Protein AF-A0A238FLR4-F1 (afdb_monomer_lite)

Foldseek 3Di:
DDDDDDDDDDDDDDDDDDDDDDDDDDDDDDDDPDDDDDDDDDDDDDDDDDDDDDDDDDDDDDDDDDDDDDDDDDDDDDDDDDDDDDDDDDDDDDYDDDDDDDDDDDDDDPPPPPPPVVVVVVCVVVVCVVVVVVVVVVVVVVVVVVVVVVVVVVVVVVVVVVVVVVVVVVVVVVVVVVVVCVVVVPDVVNVVVVVVVVVVVVVVVVVVVVVVVVVVVVVVVVVVVVVVVVVVVPPD

Structure (mmCIF, N/CA/C/O backbone):
data_AF-A0A238FLR4-F1
#
_entry.id   AF-A0A238FLR4-F1
#
loop_
_atom_site.group_PDB
_atom_site.id
_atom_site.type_symbol
_atom_site.label_atom_id
_atom_site.label_alt_id
_atom_site.label_comp_id
_atom_site.label_asym_id
_atom_site.label_entity_id
_atom_site.label_seq_id
_atom_site.pdbx_PDB_ins_code
_atom_site.Cartn_x
_atom_site.Cartn_y
_atom_site.Cartn_z
_atom_site.occupancy
_atom_site.B_iso_or_equiv
_atom_site.auth_seq_id
_atom_site.auth_comp_id
_atom_site.auth_asym_id
_atom_site.auth_atom_id
_atom_site.pdbx_PDB_model_num
ATOM 1 N N . MET A 1 1 ? 18.276 -48.878 65.516 1.00 37.78 1 MET A N 1
ATOM 2 C CA . MET A 1 1 ? 18.292 -47.409 65.712 1.00 37.78 1 MET A CA 1
ATOM 3 C C . MET A 1 1 ? 18.801 -46.767 64.432 1.00 37.78 1 MET A C 1
ATOM 5 O O . MET A 1 1 ? 19.802 -47.280 63.969 1.00 37.78 1 MET A O 1
ATOM 9 N N . ALA A 1 2 ? 18.163 -45.685 63.946 1.00 46.72 2 ALA A N 1
ATOM 10 C CA . ALA A 1 2 ? 18.696 -44.680 62.994 1.00 46.72 2 ALA A CA 1
ATOM 11 C C . ALA A 1 2 ? 19.243 -45.166 61.614 1.00 46.72 2 ALA A C 1
ATOM 13 O O . ALA A 1 2 ? 19.878 -46.200 61.518 1.00 46.72 2 ALA A O 1
ATOM 14 N N . THR A 1 3 ? 19.089 -44.481 60.472 1.00 51.38 3 THR A N 1
ATOM 15 C CA . THR A 1 3 ? 18.379 -43.238 60.083 1.00 51.38 3 THR A CA 1
ATOM 16 C C . THR A 1 3 ? 18.411 -43.113 58.550 1.00 51.38 3 THR A C 1
ATOM 18 O O . THR A 1 3 ? 19.473 -43.373 58.006 1.00 51.38 3 THR A O 1
ATOM 21 N N . ARG A 1 4 ? 17.360 -42.527 57.934 1.00 50.16 4 ARG A N 1
ATOM 22 C CA . ARG A 1 4 ? 17.369 -41.733 56.665 1.00 50.16 4 ARG A CA 1
ATOM 23 C C . ARG A 1 4 ? 17.879 -42.440 55.373 1.00 50.16 4 ARG A C 1
ATOM 25 O O . ARG A 1 4 ? 18.770 -43.263 55.406 1.00 50.16 4 ARG A O 1
ATOM 32 N N . GLY A 1 5 ? 17.395 -42.137 54.167 1.00 46.16 5 GLY A N 1
ATOM 33 C CA . GLY A 1 5 ? 16.284 -41.280 53.745 1.00 46.16 5 GLY A CA 1
ATOM 34 C C . GLY A 1 5 ? 16.401 -40.862 52.265 1.00 46.16 5 GLY A C 1
ATOM 35 O O . GLY A 1 5 ? 17.479 -40.933 51.693 1.00 46.16 5 GLY A O 1
ATOM 36 N N . ILE A 1 6 ? 15.297 -40.337 51.718 1.00 50.97 6 ILE A N 1
ATOM 37 C CA . ILE A 1 6 ? 15.242 -39.328 50.635 1.00 50.97 6 ILE A CA 1
ATOM 38 C C . ILE A 1 6 ? 15.610 -39.766 49.193 1.00 50.97 6 ILE A C 1
ATOM 40 O O . ILE A 1 6 ? 16.763 -39.891 48.808 1.00 50.97 6 ILE A O 1
ATOM 44 N N . SER A 1 7 ? 14.551 -39.853 48.376 1.00 50.47 7 SER A N 1
ATOM 45 C CA . SER A 1 7 ? 14.386 -39.270 47.027 1.00 50.47 7 SER A CA 1
ATOM 46 C C . SER A 1 7 ? 15.599 -39.095 46.094 1.00 50.47 7 SER A C 1
ATOM 48 O O . SER A 1 7 ? 16.428 -38.210 46.295 1.00 50.47 7 SER A O 1
ATOM 50 N N . SER A 1 8 ? 15.571 -39.787 44.946 1.00 49.97 8 SER A N 1
ATOM 51 C CA . SER A 1 8 ? 15.643 -39.148 43.611 1.00 49.97 8 SER A CA 1
ATOM 52 C C . SER A 1 8 ? 15.530 -40.175 42.467 1.00 49.97 8 SER A C 1
ATOM 54 O O . SER A 1 8 ? 16.341 -41.089 42.349 1.00 49.97 8 SER A O 1
ATOM 56 N N . ARG A 1 9 ? 14.535 -40.013 41.578 1.00 53.19 9 ARG A N 1
ATOM 57 C CA . ARG A 1 9 ? 14.510 -40.627 40.233 1.00 53.19 9 ARG A CA 1
ATOM 58 C C . ARG A 1 9 ? 13.988 -39.630 39.196 1.00 53.19 9 ARG A C 1
ATOM 60 O O . ARG A 1 9 ? 12.801 -39.561 38.905 1.00 53.19 9 ARG A O 1
ATOM 67 N N . LEU A 1 10 ? 14.930 -38.873 38.649 1.00 56.16 10 LEU A N 1
ATOM 68 C CA . LEU A 1 10 ? 14.910 -38.310 37.294 1.00 56.16 10 LEU A CA 1
ATOM 69 C C . LEU A 1 10 ? 15.735 -39.257 36.385 1.00 56.16 10 LEU A C 1
ATOM 71 O O . LEU A 1 10 ? 16.413 -40.133 36.930 1.00 56.16 10 LEU A O 1
ATOM 75 N N . PRO A 1 11 ? 15.800 -39.073 35.050 1.00 50.94 11 PRO A N 1
ATOM 76 C CA . PRO A 1 11 ? 14.947 -38.281 34.157 1.00 50.94 11 PRO A CA 1
ATOM 77 C C . PRO A 1 11 ? 14.291 -39.140 33.047 1.00 50.94 11 PRO A C 1
ATOM 79 O O . PRO A 1 11 ? 14.724 -40.253 32.763 1.00 50.94 11 PRO A O 1
ATOM 82 N N . LEU A 1 12 ? 13.284 -38.596 32.351 1.00 55.22 12 LEU A N 1
ATOM 83 C CA . LEU A 1 12 ? 12.589 -39.274 31.242 1.00 55.22 12 LEU A CA 1
ATOM 84 C C . LEU A 1 12 ? 12.658 -38.452 29.936 1.00 55.22 12 LEU A C 1
ATOM 86 O O . LEU A 1 12 ? 11.644 -38.016 29.405 1.00 55.22 12 LEU A O 1
ATOM 90 N N . TRP A 1 13 ? 13.876 -38.203 29.440 1.00 54.84 13 TRP A N 1
ATOM 91 C CA . TRP A 1 13 ? 14.136 -37.506 28.168 1.00 54.84 13 TRP A CA 1
ATOM 92 C C . TRP A 1 13 ? 15.308 -38.151 27.410 1.00 54.84 13 TRP A C 1
ATOM 94 O O . TRP A 1 13 ? 16.461 -37.777 27.615 1.00 54.84 13 TRP A O 1
ATOM 104 N N . ALA A 1 14 ? 15.020 -39.093 26.505 1.00 43.81 14 ALA A N 1
ATOM 105 C CA . ALA A 1 14 ? 15.960 -39.515 25.460 1.00 43.81 14 ALA A CA 1
ATOM 106 C C . ALA A 1 14 ? 15.256 -40.207 24.273 1.00 43.81 14 ALA A C 1
ATOM 108 O O . ALA A 1 14 ? 14.861 -41.361 24.362 1.00 43.81 14 ALA A O 1
ATOM 109 N N . LYS A 1 15 ? 15.167 -39.472 23.157 1.00 43.69 15 LYS A N 1
ATOM 110 C CA . LYS A 1 15 ? 15.421 -39.912 21.768 1.00 43.69 15 LYS A CA 1
ATOM 111 C C . LYS A 1 15 ? 14.950 -41.316 21.327 1.00 43.69 15 LYS A C 1
ATOM 113 O O . LYS A 1 15 ? 15.607 -42.304 21.628 1.00 43.69 15 LYS A O 1
ATOM 118 N N . SER A 1 16 ? 13.998 -41.343 20.388 1.00 49.53 16 SER A N 1
ATOM 119 C CA . SER A 1 16 ? 13.924 -42.386 19.349 1.00 49.53 16 SER A CA 1
ATOM 120 C C . SER A 1 16 ? 13.570 -41.788 17.988 1.00 49.53 16 SER A C 1
ATOM 122 O O . SER A 1 16 ? 12.417 -41.503 17.684 1.00 49.53 16 SER A O 1
ATOM 124 N N . THR A 1 17 ? 14.595 -41.609 17.161 1.00 53.59 17 THR A N 1
ATOM 125 C CA . THR A 1 17 ? 14.491 -41.441 15.708 1.00 53.59 17 THR A CA 1
ATOM 126 C C . THR A 1 17 ? 14.622 -42.808 15.037 1.00 53.59 17 THR A C 1
ATOM 128 O O . THR A 1 17 ? 15.637 -43.459 15.273 1.00 53.59 17 THR A O 1
ATOM 131 N N . LEU A 1 18 ? 13.686 -43.194 14.159 1.00 45.62 18 LEU A N 1
ATOM 132 C CA . LEU A 1 18 ? 13.947 -43.473 12.729 1.00 45.62 18 LEU A CA 1
ATOM 133 C C . LEU A 1 18 ? 12.752 -44.143 12.007 1.00 45.62 18 LEU A C 1
ATOM 135 O O . LEU A 1 18 ? 12.178 -45.109 12.484 1.00 45.62 18 LEU A O 1
ATOM 139 N N . GLN A 1 19 ? 12.466 -43.599 10.818 1.00 43.59 19 GLN A N 1
ATOM 140 C CA . GLN A 1 19 ? 11.985 -44.222 9.569 1.00 43.59 19 GLN A CA 1
ATOM 141 C C . GLN A 1 19 ? 10.972 -45.390 9.551 1.00 43.59 19 GLN A C 1
ATOM 143 O O . GLN A 1 19 ? 11.286 -46.520 9.899 1.00 43.59 19 GLN A O 1
ATOM 148 N N . HIS A 1 20 ? 9.860 -45.136 8.849 1.00 42.81 20 HIS A N 1
ATOM 149 C CA . HIS A 1 20 ? 9.332 -45.950 7.734 1.00 42.81 20 HIS A CA 1
ATOM 150 C C . HIS A 1 20 ? 8.437 -45.004 6.894 1.00 42.81 20 HIS A C 1
ATOM 152 O O . HIS A 1 20 ? 7.474 -44.464 7.424 1.00 42.81 20 HIS A O 1
ATOM 158 N N . SER A 1 21 ? 8.821 -44.486 5.721 1.00 43.72 21 SER A N 1
ATOM 159 C CA . SER A 1 21 ? 8.947 -45.119 4.392 1.00 43.72 21 SER A CA 1
ATOM 160 C C . SER A 1 21 ? 7.635 -45.659 3.783 1.00 43.72 21 SER A C 1
ATOM 162 O O . SER A 1 21 ? 7.380 -46.859 3.779 1.00 43.72 21 SER A O 1
ATOM 164 N N . SER A 1 22 ? 6.840 -44.768 3.170 1.00 42.53 22 SER A N 1
ATOM 165 C CA . SER A 1 22 ? 5.948 -45.109 2.044 1.00 42.53 22 SER A CA 1
ATOM 166 C C . SER A 1 22 ? 5.413 -43.865 1.309 1.00 42.53 22 SER A C 1
ATOM 168 O O . SER A 1 22 ? 4.715 -43.028 1.871 1.00 42.53 22 SER A O 1
ATOM 170 N N . THR A 1 23 ? 5.711 -43.784 0.011 1.00 54.44 23 THR A N 1
ATOM 171 C CA . THR A 1 23 ? 5.096 -42.868 -0.969 1.00 54.44 23 THR A CA 1
ATOM 172 C C . THR A 1 23 ? 4.461 -43.741 -2.052 1.00 54.44 23 THR A C 1
ATOM 174 O O . THR A 1 23 ? 5.086 -44.732 -2.437 1.00 54.44 23 THR A O 1
ATOM 177 N N . PRO A 1 24 ? 3.271 -43.403 -2.581 1.00 53.03 24 PRO A N 1
ATOM 178 C CA . PRO A 1 24 ? 3.191 -43.338 -4.046 1.00 53.03 24 PRO A CA 1
ATOM 179 C C . PRO A 1 24 ? 2.233 -42.271 -4.626 1.00 53.03 24 PRO A C 1
ATOM 181 O O . PRO A 1 24 ? 1.031 -42.307 -4.400 1.00 53.03 24 PRO A O 1
ATOM 184 N N . LEU A 1 25 ? 2.816 -41.451 -5.512 1.00 55.66 25 LEU A N 1
ATOM 185 C CA . LEU A 1 25 ? 2.279 -40.852 -6.753 1.00 55.66 25 LEU A CA 1
ATOM 186 C C . LEU A 1 25 ? 1.082 -39.852 -6.750 1.00 55.66 25 LEU A C 1
ATOM 188 O O . LEU A 1 25 ? 0.133 -39.980 -5.982 1.00 55.66 25 LEU A O 1
ATOM 192 N N . PRO A 1 26 ? 1.102 -38.848 -7.665 1.00 56.84 26 PRO A N 1
ATOM 193 C CA . PRO A 1 26 ? 0.107 -37.773 -7.747 1.00 56.84 26 PRO A CA 1
ATOM 194 C C . PRO A 1 26 ? -1.009 -38.025 -8.784 1.00 56.84 26 PRO A C 1
ATOM 196 O O . PRO A 1 26 ? -0.848 -38.813 -9.716 1.00 56.84 26 PRO A O 1
ATOM 199 N N . ARG A 1 27 ? -2.110 -37.261 -8.692 1.00 49.88 27 ARG A N 1
ATOM 200 C CA . ARG A 1 27 ? -3.095 -37.081 -9.781 1.00 49.88 27 ARG A CA 1
ATOM 201 C C . ARG A 1 27 ? -3.030 -35.662 -10.376 1.00 49.88 27 ARG A C 1
ATOM 203 O O . ARG A 1 27 ? -2.674 -34.733 -9.654 1.00 49.88 27 ARG A O 1
ATOM 210 N N . PRO A 1 28 ? -3.346 -35.493 -11.676 1.00 60.03 28 PRO A N 1
ATOM 211 C CA . PRO A 1 28 ? -3.128 -34.246 -12.407 1.00 60.03 28 PRO A CA 1
ATOM 212 C C . PRO A 1 28 ? -4.226 -33.195 -12.182 1.00 60.03 28 PRO A C 1
ATOM 214 O O . PRO A 1 28 ? -5.363 -33.515 -11.837 1.00 60.03 28 PRO A O 1
ATOM 217 N N . ALA A 1 29 ? -3.868 -31.935 -12.435 1.00 58.06 29 ALA A N 1
ATOM 218 C CA . ALA A 1 29 ? -4.764 -30.784 -12.378 1.00 58.06 29 ALA A CA 1
ATOM 219 C C . ALA A 1 29 ? -5.712 -30.697 -13.597 1.00 58.06 29 ALA A C 1
ATOM 221 O O . ALA A 1 29 ? -5.318 -31.089 -14.698 1.00 58.06 29 ALA A O 1
ATOM 222 N N . PRO A 1 30 ? -6.915 -30.110 -13.447 1.00 59.25 30 PRO A N 1
ATOM 223 C CA . PRO A 1 30 ? -7.689 -29.593 -14.570 1.00 59.25 30 PRO A CA 1
ATOM 224 C C . PRO A 1 30 ? -7.120 -28.237 -15.025 1.00 59.25 30 PRO A C 1
ATOM 226 O O . PRO A 1 30 ? -6.897 -27.335 -14.217 1.00 59.25 30 PRO A O 1
ATOM 229 N N . SER A 1 31 ? -6.875 -28.091 -16.325 1.00 52.94 31 SER A N 1
ATOM 230 C CA . SER A 1 31 ? -6.329 -26.876 -16.936 1.00 52.94 31 SER A CA 1
ATOM 231 C C . SER A 1 31 ? -7.384 -25.763 -17.109 1.00 52.94 31 SER A C 1
ATOM 233 O O . SER A 1 31 ? -8.550 -26.052 -17.385 1.00 52.94 31 SER A O 1
ATOM 235 N N . PRO A 1 32 ? -6.997 -24.475 -16.998 1.00 58.84 32 PRO A N 1
ATOM 236 C CA . PRO A 1 32 ? -7.906 -23.347 -17.187 1.00 58.84 32 PRO A CA 1
ATOM 237 C C . PRO A 1 32 ? -8.056 -22.999 -18.676 1.00 58.84 32 PRO A C 1
ATOM 239 O O . PRO A 1 32 ? -7.313 -22.181 -19.214 1.00 58.84 32 PRO A O 1
ATOM 242 N N . ALA A 1 33 ? -9.030 -23.607 -19.352 1.00 41.91 33 ALA A N 1
ATOM 243 C CA . ALA A 1 33 ? -9.375 -23.263 -20.731 1.00 41.91 33 ALA A CA 1
ATOM 244 C C . ALA A 1 33 ? -10.871 -23.485 -21.007 1.00 41.91 33 ALA A C 1
ATOM 246 O O . ALA A 1 33 ? -11.243 -24.569 -21.441 1.00 41.91 33 ALA A O 1
ATOM 247 N N . LEU A 1 34 ? -11.702 -22.467 -20.721 1.00 46.97 34 LEU A N 1
ATOM 248 C CA . LEU A 1 34 ? -13.027 -22.161 -21.314 1.00 46.97 34 LEU A CA 1
ATOM 249 C C . LEU A 1 34 ? -13.769 -21.124 -20.439 1.00 46.97 34 LEU A C 1
ATOM 251 O O . LEU A 1 34 ? -14.654 -21.465 -19.661 1.00 46.97 34 LEU A O 1
ATOM 255 N N . ALA A 1 35 ? -13.392 -19.847 -20.551 1.00 39.06 35 ALA A N 1
ATOM 256 C CA . ALA A 1 35 ? -14.136 -18.726 -19.956 1.00 39.06 35 ALA A CA 1
ATOM 257 C C . ALA A 1 35 ? -13.845 -17.402 -20.692 1.00 39.06 35 ALA A C 1
ATOM 259 O O . ALA A 1 35 ? -13.527 -16.385 -20.079 1.00 39.06 35 ALA A O 1
ATOM 260 N N . LEU A 1 36 ? -13.912 -17.426 -22.027 1.00 39.50 36 LEU A N 1
ATOM 261 C CA . LEU A 1 36 ? -13.933 -16.206 -22.834 1.00 39.50 36 LEU A CA 1
ATOM 262 C C . LEU A 1 36 ? -15.375 -15.931 -23.285 1.00 39.50 36 LEU A C 1
ATOM 264 O O . LEU A 1 36 ? -16.061 -16.851 -23.721 1.00 39.50 36 LEU A O 1
ATOM 268 N N . ALA A 1 37 ? -15.743 -14.647 -23.260 1.00 36.03 37 ALA A N 1
ATOM 269 C CA . ALA A 1 37 ? -16.957 -14.029 -23.803 1.00 36.03 37 ALA A CA 1
ATOM 270 C C . ALA A 1 37 ? -18.237 -13.982 -22.933 1.00 36.03 37 ALA A C 1
ATOM 272 O O . ALA A 1 37 ? -18.622 -14.921 -22.248 1.00 36.03 37 ALA A O 1
ATOM 273 N N . LEU A 1 38 ? -18.916 -12.837 -23.100 1.00 40.53 38 LEU A N 1
ATOM 274 C CA . LEU A 1 38 ? -20.295 -12.487 -22.733 1.00 40.53 38 LEU A CA 1
ATOM 275 C C . LEU A 1 38 ? -20.654 -12.298 -21.246 1.00 40.53 38 LEU A C 1
ATOM 277 O O . LEU A 1 38 ? -21.383 -13.076 -20.639 1.00 40.53 38 LEU A O 1
ATOM 281 N N . ALA A 1 39 ? -20.305 -11.113 -20.741 1.00 40.19 39 ALA A N 1
ATOM 282 C CA . ALA A 1 39 ? -21.124 -10.404 -19.761 1.00 40.19 39 ALA A CA 1
ATOM 283 C C . ALA A 1 39 ? -21.722 -9.137 -20.405 1.00 40.19 39 ALA A C 1
ATOM 285 O O . ALA A 1 39 ? -20.964 -8.259 -20.824 1.00 40.19 39 ALA A O 1
ATOM 286 N N . PRO A 1 40 ? -23.056 -9.006 -20.469 1.00 48.06 40 PRO A N 1
ATOM 287 C CA . PRO A 1 40 ? -23.717 -7.714 -20.566 1.00 48.06 40 PRO A CA 1
ATOM 288 C C . PRO A 1 40 ? -24.487 -7.382 -19.278 1.00 48.06 40 PRO A C 1
ATOM 290 O O . PRO A 1 40 ? -25.198 -8.217 -18.732 1.00 48.06 40 PRO A O 1
ATOM 293 N N . ALA A 1 41 ? -24.337 -6.129 -18.844 1.00 41.72 41 ALA A N 1
ATOM 294 C CA . ALA A 1 41 ? -25.262 -5.331 -18.034 1.00 41.72 41 ALA A CA 1
ATOM 295 C C . ALA A 1 41 ? -26.209 -6.044 -17.038 1.00 41.72 41 ALA A C 1
ATOM 297 O O . ALA A 1 41 ? -27.240 -6.583 -17.430 1.00 41.72 41 ALA A O 1
ATOM 298 N N . LEU A 1 42 ? -25.991 -5.806 -15.738 1.00 46.56 42 LEU A N 1
ATOM 299 C CA . LEU A 1 42 ? -26.894 -4.972 -14.923 1.00 46.56 42 LEU A CA 1
ATOM 300 C C . LEU A 1 42 ? -26.303 -4.694 -13.525 1.00 46.56 42 LEU A C 1
ATOM 302 O O . LEU A 1 42 ? -25.506 -5.471 -13.016 1.00 46.56 42 LEU A O 1
ATOM 306 N N . ALA A 1 43 ? -26.758 -3.592 -12.919 1.00 41.06 43 ALA A N 1
ATOM 307 C CA . ALA A 1 43 ? -26.542 -3.174 -11.526 1.00 41.06 43 ALA A CA 1
ATOM 308 C C . ALA A 1 43 ? -25.092 -2.921 -11.041 1.00 41.06 43 ALA A C 1
ATOM 310 O O . ALA A 1 43 ? -24.369 -3.836 -10.675 1.00 41.06 43 ALA A O 1
ATOM 311 N N . VAL A 1 44 ? -24.753 -1.637 -10.868 1.00 46.00 44 VAL A N 1
ATOM 312 C CA . VAL A 1 44 ? -24.266 -1.024 -9.606 1.00 46.00 44 VAL A CA 1
ATOM 313 C C . VAL A 1 44 ? -24.379 0.500 -9.819 1.00 46.00 44 VAL A C 1
ATOM 315 O O . VAL A 1 44 ? -23.755 1.044 -10.719 1.00 46.00 44 VAL A O 1
ATOM 318 N N . ARG A 1 45 ? -25.423 1.164 -9.306 1.00 42.97 45 ARG A N 1
ATOM 319 C CA . ARG A 1 45 ? -25.681 1.622 -7.921 1.00 42.97 45 ARG A CA 1
ATOM 320 C C . ARG A 1 45 ? -25.111 3.030 -7.689 1.00 42.97 45 ARG A C 1
ATOM 322 O O . ARG A 1 45 ? -23.910 3.244 -7.773 1.00 42.97 45 ARG A O 1
ATOM 329 N N . CYS A 1 46 ? -26.010 3.962 -7.367 1.00 35.81 46 CYS A N 1
ATOM 330 C CA . CYS A 1 46 ? -25.720 5.302 -6.844 1.00 35.81 46 CYS A CA 1
ATOM 331 C C . CYS A 1 46 ? -24.699 5.209 -5.686 1.00 35.81 46 CYS A C 1
ATOM 333 O O . CYS A 1 46 ? -24.755 4.261 -4.907 1.00 35.81 46 CYS A O 1
ATOM 335 N N . TYR A 1 47 ? -23.767 6.141 -5.503 1.00 48.53 47 TYR A N 1
ATOM 336 C CA . TYR A 1 47 ? -24.057 7.530 -5.148 1.00 48.53 47 TYR A CA 1
ATOM 337 C C . TYR A 1 47 ? -22.883 8.460 -5.476 1.00 48.53 47 TYR A C 1
ATOM 339 O O . TYR A 1 47 ? -21.731 8.142 -5.193 1.00 48.53 47 TYR A O 1
ATOM 347 N N . ALA A 1 48 ? -23.197 9.660 -5.962 1.00 42.59 48 ALA A N 1
ATOM 348 C CA . ALA A 1 48 ? -22.305 10.803 -5.828 1.00 42.59 48 ALA A CA 1
ATOM 349 C C . ALA A 1 48 ? -22.442 11.391 -4.415 1.00 42.59 48 ALA A C 1
ATOM 351 O O . ALA A 1 48 ? -23.567 11.533 -3.937 1.00 42.59 48 ALA A O 1
ATOM 352 N N . THR A 1 49 ? -21.325 11.757 -3.779 1.00 37.94 49 THR A N 1
ATOM 353 C CA . THR A 1 49 ? -21.118 12.991 -2.985 1.00 37.94 49 THR A CA 1
ATOM 354 C C . THR A 1 49 ? -19.693 12.973 -2.428 1.00 37.94 49 THR A C 1
ATOM 356 O O . THR A 1 49 ? -19.331 12.092 -1.655 1.00 37.94 49 THR A O 1
ATOM 359 N N . GLN A 1 50 ? -18.902 13.974 -2.804 1.00 44.28 50 GLN A N 1
ATOM 360 C CA . GLN A 1 50 ? -17.607 14.303 -2.210 1.00 44.28 50 GLN A CA 1
ATOM 361 C C . GLN A 1 50 ? -17.762 15.616 -1.434 1.00 44.28 50 GLN A C 1
ATOM 363 O O . GLN A 1 50 ? -18.469 16.511 -1.901 1.00 44.28 50 GLN A O 1
ATOM 368 N N . PRO A 1 51 ? -17.085 15.763 -0.287 1.00 55.34 51 PRO A N 1
ATOM 369 C CA . PRO A 1 51 ? -16.425 17.035 0.008 1.00 55.34 51 PRO A CA 1
ATOM 370 C C . PRO A 1 51 ? -14.974 16.861 0.518 1.00 55.34 51 PRO A C 1
ATOM 372 O O . PRO A 1 51 ? -14.604 15.784 0.989 1.00 55.34 51 PRO A O 1
ATOM 375 N N . PRO A 1 52 ? -14.126 17.900 0.395 1.00 51.06 52 PRO A N 1
ATOM 376 C CA . PRO A 1 52 ? -12.706 17.846 0.751 1.00 51.06 52 PRO A CA 1
ATOM 377 C C . PRO A 1 52 ? -12.436 18.134 2.239 1.00 51.06 52 PRO A C 1
ATOM 379 O O . PRO A 1 52 ? -13.163 18.892 2.875 1.00 51.06 52 PRO A O 1
ATOM 382 N N . GLN A 1 53 ? -11.331 17.592 2.761 1.00 46.16 53 GLN A N 1
ATOM 383 C CA . GLN A 1 53 ? -10.711 18.030 4.019 1.00 46.16 53 GLN A CA 1
ATOM 384 C C . GLN A 1 53 ? -9.583 19.021 3.711 1.00 46.16 53 GLN A C 1
ATOM 386 O O . GLN A 1 53 ? -8.704 18.726 2.898 1.00 46.16 53 GLN A O 1
ATOM 391 N N . THR A 1 54 ? -9.607 20.188 4.353 1.00 50.09 54 THR A N 1
ATOM 392 C CA . THR A 1 54 ? -8.617 21.256 4.148 1.00 50.09 54 THR A CA 1
ATOM 393 C C . THR A 1 54 ? -7.450 21.117 5.123 1.00 50.09 54 THR A C 1
ATOM 395 O O . THR A 1 54 ? -7.632 20.812 6.298 1.00 50.09 54 THR A O 1
ATOM 398 N N . VAL A 1 55 ? -6.242 21.367 4.619 1.00 43.19 55 VAL A N 1
ATOM 399 C CA . VAL A 1 55 ? -4.979 21.353 5.367 1.00 43.19 55 VAL A CA 1
ATOM 400 C C . VAL A 1 55 ? -4.952 22.444 6.444 1.00 43.19 55 VAL A C 1
ATOM 402 O O . VAL A 1 55 ? -5.254 23.599 6.154 1.00 43.19 55 VAL A O 1
ATOM 405 N N . ILE A 1 56 ? -4.490 22.096 7.649 1.00 40.28 56 ILE A N 1
ATOM 406 C CA . ILE A 1 56 ? -3.965 23.047 8.639 1.00 40.28 56 ILE A CA 1
ATOM 407 C C . ILE A 1 56 ? -2.583 22.542 9.068 1.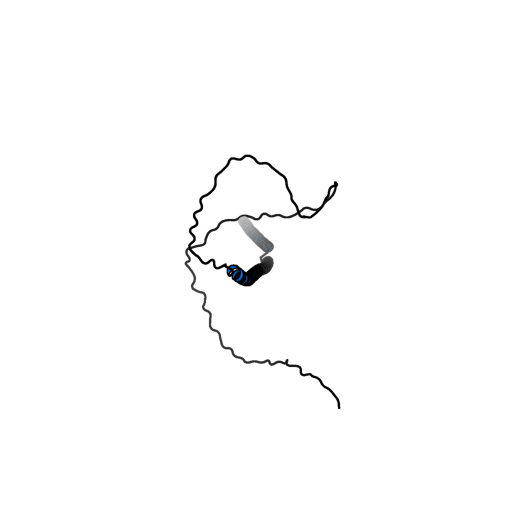00 40.28 56 ILE A C 1
ATOM 409 O O . ILE A 1 56 ? -2.452 21.405 9.520 1.00 40.28 56 ILE A O 1
ATOM 413 N N . LEU A 1 57 ? -1.564 23.388 8.910 1.00 35.59 57 LEU A N 1
ATOM 414 C CA . LEU A 1 57 ? -0.192 23.180 9.385 1.00 35.59 57 LEU A CA 1
ATOM 415 C C . LEU A 1 57 ? 0.126 24.301 10.405 1.00 35.59 57 LEU A C 1
ATOM 417 O O . LEU A 1 57 ? -0.390 25.406 10.216 1.00 35.59 57 LEU A O 1
ATOM 421 N N . PRO A 1 58 ? 0.882 24.051 11.493 1.00 54.41 58 PRO A N 1
ATOM 422 C CA . PRO A 1 58 ? 0.918 24.961 12.641 1.00 54.41 58 PRO A CA 1
ATOM 423 C C . PRO A 1 58 ? 2.189 25.817 12.718 1.00 54.41 58 PRO A C 1
ATOM 425 O O . PRO A 1 58 ? 3.282 25.295 12.522 1.00 54.41 58 PRO A O 1
ATOM 428 N N . GLU A 1 59 ? 2.060 27.079 13.141 1.00 35.38 59 GLU A N 1
ATOM 429 C CA . GLU A 1 59 ? 3.156 27.846 13.752 1.00 35.38 59 GLU A CA 1
ATOM 430 C C . GLU A 1 59 ? 2.615 29.084 14.495 1.00 35.38 59 GLU A C 1
ATOM 432 O O . GLU A 1 59 ? 1.930 29.897 13.886 1.00 35.38 59 GLU A O 1
ATOM 437 N N . GLU A 1 60 ? 2.896 29.229 15.796 1.00 35.59 60 GLU A N 1
ATOM 438 C CA . GLU A 1 60 ? 3.592 30.417 16.328 1.00 35.59 60 GLU A CA 1
ATOM 439 C C . GLU A 1 60 ? 4.028 30.226 17.793 1.00 35.59 60 GLU A C 1
ATOM 441 O O . GLU A 1 60 ? 3.496 29.387 18.522 1.00 35.59 60 GLU A O 1
ATOM 446 N N . THR A 1 61 ? 5.058 30.978 18.192 1.00 36.31 61 THR A N 1
ATOM 447 C CA . THR A 1 61 ? 5.852 30.784 19.419 1.00 36.31 61 THR A CA 1
ATOM 448 C C . THR A 1 61 ? 5.683 31.942 20.420 1.00 36.31 61 THR A C 1
ATOM 450 O O . THR A 1 61 ? 5.208 33.024 20.100 1.00 36.31 61 THR A O 1
ATOM 453 N N . GLU A 1 62 ? 6.054 31.674 21.668 1.00 33.91 62 GLU A N 1
ATOM 454 C CA . GLU A 1 62 ? 5.864 32.455 22.896 1.00 33.91 62 GLU A CA 1
ATOM 455 C C . GLU A 1 62 ? 6.466 33.891 22.973 1.00 33.91 62 GLU A C 1
ATOM 457 O O . GLU A 1 62 ? 7.657 34.078 22.740 1.00 33.91 62 GLU A O 1
ATOM 462 N N . SER A 1 63 ? 5.691 34.815 23.586 1.00 36.75 63 SER A N 1
ATOM 463 C CA . SER A 1 63 ? 6.130 35.847 24.576 1.00 36.75 63 SER A CA 1
ATOM 464 C C . SER A 1 63 ? 6.988 37.069 24.124 1.00 36.75 63 SER A C 1
ATOM 466 O O . SER A 1 63 ? 7.570 37.033 23.044 1.00 36.75 63 SER A O 1
ATOM 468 N N . PRO A 1 64 ? 7.171 38.155 24.944 1.00 51.59 64 PRO A N 1
ATOM 469 C CA . PRO A 1 64 ? 6.607 38.460 26.285 1.00 51.59 64 PRO A CA 1
ATOM 470 C C . PRO A 1 64 ? 6.173 39.947 26.577 1.00 51.59 64 PRO A C 1
ATOM 472 O O . PRO A 1 64 ? 6.455 40.855 25.802 1.00 51.59 64 PRO A O 1
ATOM 475 N N . ARG A 1 65 ? 5.671 40.201 27.818 1.00 34.31 65 ARG A N 1
ATOM 476 C CA . ARG A 1 65 ? 5.511 41.504 28.571 1.00 34.31 65 ARG A CA 1
ATOM 477 C C . ARG A 1 65 ? 4.364 42.454 28.126 1.00 34.31 65 ARG A C 1
ATOM 479 O O . ARG A 1 65 ? 4.286 42.803 26.965 1.00 34.31 65 ARG A O 1
ATOM 486 N N . SER A 1 66 ? 3.474 43.011 28.968 1.00 35.22 66 SER A N 1
ATOM 487 C CA . SER A 1 66 ? 3.578 43.475 30.370 1.00 35.22 66 SER A CA 1
ATOM 488 C C . SER A 1 66 ? 2.202 43.815 31.002 1.00 35.22 66 SER A C 1
ATOM 490 O O . SER A 1 66 ? 1.339 44.353 30.324 1.00 35.22 66 SER A O 1
ATOM 492 N N . ALA A 1 67 ? 2.093 43.622 32.326 1.00 36.66 67 ALA A N 1
ATOM 493 C CA . ALA A 1 67 ? 1.267 44.348 33.320 1.00 36.66 67 ALA A CA 1
ATOM 494 C C . ALA A 1 67 ? -0.229 44.685 33.059 1.00 36.66 67 ALA A C 1
ATOM 496 O O . ALA A 1 67 ? -0.543 45.601 32.304 1.00 36.66 67 ALA A O 1
ATOM 497 N N . THR A 1 68 ? -1.134 44.154 33.904 1.00 36.22 68 THR A N 1
ATOM 498 C CA . THR A 1 68 ? -1.787 44.902 35.022 1.00 36.22 68 THR A CA 1
ATOM 499 C C . THR A 1 68 ? -2.823 44.024 35.765 1.00 36.22 68 THR A C 1
ATOM 501 O O . THR A 1 68 ? -3.606 43.312 35.150 1.00 36.22 68 THR A O 1
ATOM 504 N N . SER A 1 69 ? -2.795 44.064 37.103 1.00 40.25 69 SER A N 1
ATOM 505 C CA . SER A 1 69 ? -3.733 43.423 38.063 1.00 40.25 69 SER A CA 1
ATOM 506 C C . SER A 1 69 ? -4.825 44.449 38.483 1.00 40.25 69 SER A C 1
ATOM 508 O O . SER A 1 69 ? -4.626 45.614 38.137 1.00 40.25 69 SER A O 1
ATOM 510 N N . PRO A 1 70 ? -5.898 44.163 39.271 1.00 51.09 70 PRO A N 1
ATOM 511 C CA . PRO A 1 70 ? -6.261 42.920 39.976 1.00 51.09 70 PRO A CA 1
ATOM 512 C C . PRO A 1 70 ? -7.766 42.525 39.939 1.00 51.09 70 PRO A C 1
ATOM 514 O O . PRO A 1 70 ? -8.607 43.307 39.513 1.00 51.09 70 PRO A O 1
ATOM 517 N N . ALA A 1 71 ? -8.105 41.342 40.487 1.00 33.59 71 ALA A N 1
ATOM 518 C CA . ALA A 1 71 ? -9.158 41.115 41.512 1.00 33.59 71 ALA A CA 1
ATOM 519 C C . ALA A 1 71 ? -9.614 39.635 41.576 1.00 33.59 71 ALA A C 1
ATOM 521 O O . ALA A 1 71 ? -9.947 39.033 40.562 1.00 33.59 71 ALA A O 1
ATOM 522 N N . VAL A 1 72 ? -9.679 39.073 42.790 1.00 46.88 72 VAL A N 1
ATOM 523 C CA . VAL A 1 72 ? -10.213 37.731 43.125 1.00 46.88 72 VAL A CA 1
ATOM 524 C C . VAL A 1 72 ? -11.156 37.901 44.327 1.00 46.88 72 VAL A C 1
ATOM 526 O O . VAL A 1 72 ? -10.806 38.653 45.240 1.00 46.88 72 VAL A O 1
ATOM 529 N N . PRO A 1 73 ? -12.371 37.318 44.309 1.00 46.84 73 PRO A N 1
ATOM 530 C CA . PRO A 1 73 ? -12.717 36.172 45.184 1.00 46.84 73 PRO A CA 1
ATOM 531 C C . PRO A 1 73 ? -13.338 35.001 44.372 1.00 46.84 73 PRO A C 1
ATOM 533 O O . PRO A 1 73 ? -13.929 35.236 43.326 1.00 46.84 73 PRO A O 1
ATOM 536 N N . SER A 1 74 ? -13.133 33.712 44.688 1.00 35.09 74 SER A N 1
ATOM 537 C CA . SER A 1 74 ? -13.621 32.938 45.863 1.00 35.09 74 SER A CA 1
ATOM 538 C C . SER A 1 74 ? -15.161 32.832 45.932 1.00 35.09 74 SER A C 1
ATOM 540 O O . SER A 1 74 ? -15.832 33.821 45.676 1.00 35.09 74 SER A O 1
ATOM 542 N N . THR A 1 75 ? -15.832 31.746 46.348 1.00 34.16 75 THR A N 1
ATOM 543 C CA . THR A 1 75 ? -15.484 30.336 46.657 1.00 34.16 75 THR A CA 1
ATOM 544 C C . THR A 1 75 ? -16.808 29.540 46.783 1.00 34.16 75 THR A C 1
ATOM 546 O O . THR A 1 75 ? -17.863 30.122 47.013 1.00 34.16 75 THR A O 1
ATOM 549 N N . VAL A 1 76 ? -16.765 28.211 46.634 1.00 40.25 76 VAL A N 1
ATOM 550 C CA . VAL A 1 76 ? -17.887 27.255 46.807 1.00 40.25 76 VAL A CA 1
ATOM 551 C C . VAL A 1 76 ? -18.678 27.363 48.130 1.00 40.25 76 VAL A C 1
ATOM 553 O O . VAL A 1 76 ? -18.070 27.483 49.188 1.00 40.25 76 VAL A O 1
ATOM 556 N N . THR A 1 77 ? -20.013 27.182 48.104 1.00 36.25 77 THR A N 1
ATOM 557 C CA . THR A 1 77 ? -20.787 26.051 48.719 1.00 36.25 77 THR A CA 1
ATOM 558 C C . THR A 1 77 ? -22.310 26.334 48.840 1.00 36.25 77 THR A C 1
ATOM 560 O O . THR A 1 77 ? -22.710 27.493 48.899 1.00 36.25 77 THR A O 1
ATOM 563 N N . PRO A 1 78 ? -23.183 25.298 48.879 1.00 49.31 78 PRO A N 1
ATOM 564 C CA . PRO A 1 78 ? -24.628 25.424 49.143 1.00 49.31 78 PRO A CA 1
ATOM 565 C C . PRO A 1 78 ? -25.015 25.073 50.599 1.00 49.31 78 PRO A C 1
ATOM 567 O O . PRO A 1 78 ? -24.409 24.169 51.169 1.00 49.31 78 PRO A O 1
ATOM 570 N N . THR A 1 79 ? -26.057 25.694 51.189 1.00 34.84 79 THR A N 1
ATOM 571 C CA . THR A 1 79 ? -26.727 25.235 52.444 1.00 34.84 79 THR A CA 1
ATOM 572 C C . THR A 1 79 ? -28.114 25.887 52.687 1.00 34.84 79 THR A C 1
ATOM 574 O O . THR A 1 79 ? -28.225 27.095 52.839 1.00 34.84 79 THR A O 1
ATOM 577 N N . THR A 1 80 ? -29.155 25.042 52.737 1.00 35.69 80 THR A N 1
ATOM 578 C CA . THR A 1 80 ? -30.299 24.960 53.693 1.00 35.69 80 THR A CA 1
ATOM 579 C C . THR A 1 80 ? -31.039 26.202 54.269 1.00 35.69 80 THR A C 1
ATOM 581 O O . THR A 1 80 ? -30.576 26.763 55.252 1.00 35.69 80 THR A O 1
ATOM 584 N N . ALA A 1 81 ? -32.300 26.406 53.810 1.00 43.56 81 ALA A N 1
ATOM 585 C CA . ALA A 1 81 ? -33.554 26.802 54.538 1.00 43.56 81 ALA A CA 1
ATOM 586 C C . ALA A 1 81 ? -33.600 28.100 55.420 1.00 43.56 81 ALA A C 1
ATOM 588 O O . ALA A 1 81 ? -32.556 28.709 55.622 1.00 43.56 81 ALA A O 1
ATOM 589 N N . PRO A 1 82 ? -34.754 28.552 56.005 1.00 47.97 82 PRO A N 1
ATOM 590 C CA . PRO A 1 82 ? -36.183 28.177 55.860 1.00 47.97 82 PRO A CA 1
ATOM 591 C C . PRO A 1 82 ? -37.175 29.368 55.585 1.00 47.97 82 PRO A C 1
ATOM 593 O O . PRO A 1 82 ? -36.775 30.519 55.452 1.00 47.97 82 PRO A O 1
ATOM 596 N N . LEU A 1 83 ? -38.493 29.086 55.530 1.00 52.41 83 LEU A N 1
ATOM 597 C CA . LEU A 1 83 ? -39.646 30.041 55.575 1.00 52.41 83 LEU A CA 1
ATOM 598 C C . LEU A 1 83 ? -39.891 30.585 57.021 1.00 52.41 83 LEU A C 1
ATOM 600 O O . LEU A 1 83 ? -39.395 29.902 57.923 1.00 52.41 83 LEU A O 1
ATOM 604 N N . PRO A 1 84 ? -40.664 31.688 57.322 1.00 50.88 84 PRO A N 1
ATOM 605 C CA . PRO A 1 84 ? -42.088 31.869 56.905 1.00 50.88 84 PRO A CA 1
ATOM 606 C C . PRO A 1 84 ? -42.781 33.289 56.875 1.00 50.88 84 PRO A C 1
ATOM 608 O O . PRO A 1 84 ? -42.315 34.273 57.434 1.00 50.88 84 PRO A O 1
ATOM 611 N N . SER A 1 85 ? -44.023 33.299 56.340 1.00 38.56 85 SER A N 1
ATOM 612 C CA . SER A 1 85 ? -45.259 34.043 56.760 1.00 38.56 85 SER A CA 1
ATOM 613 C C . SER A 1 85 ? -45.449 35.585 56.690 1.00 38.56 85 SER A C 1
ATOM 615 O O . SER A 1 85 ? -44.773 36.335 57.386 1.00 38.56 85 SER A O 1
ATOM 617 N N . SER A 1 86 ? -46.521 36.020 55.987 1.00 40.22 86 SER A N 1
ATOM 618 C CA . SER A 1 86 ? -47.493 37.140 56.249 1.00 40.22 86 SER A CA 1
ATOM 619 C C . SER A 1 86 ? -48.232 37.536 54.934 1.00 40.22 86 SER A C 1
ATOM 621 O O . SER A 1 86 ? -47.676 37.293 53.870 1.00 40.22 86 SER A O 1
ATOM 623 N N . SER A 1 87 ? -49.441 38.132 54.845 1.00 43.31 87 SER A N 1
ATOM 624 C CA . SER A 1 87 ? -50.683 38.116 55.663 1.00 43.31 87 SER A CA 1
ATOM 625 C C . SER A 1 87 ? -51.853 38.853 54.937 1.00 43.31 87 SER A C 1
ATOM 627 O O . SER A 1 87 ? -51.605 39.922 54.385 1.00 43.31 87 SER A O 1
ATOM 629 N N . THR A 1 88 ? -53.124 38.408 55.101 1.00 47.97 88 THR A N 1
ATOM 630 C CA . THR A 1 88 ? -54.418 39.168 54.899 1.00 47.97 88 THR A CA 1
ATOM 631 C C . THR A 1 88 ? -54.818 39.672 53.479 1.00 47.97 88 THR A C 1
ATOM 633 O O . THR A 1 88 ? -53.948 39.710 52.615 1.00 47.97 88 THR A O 1
ATOM 636 N N . PRO A 1 89 ? -56.088 40.118 53.204 1.00 48.19 89 PRO A N 1
ATOM 637 C CA . PRO A 1 89 ? -57.348 40.106 54.000 1.00 48.19 89 PRO A CA 1
ATOM 638 C C . PRO A 1 89 ? -58.645 39.595 53.282 1.00 48.19 89 PRO A C 1
ATOM 640 O O . PRO A 1 89 ? -58.654 39.352 52.080 1.00 48.19 89 PRO A O 1
ATOM 643 N N . VAL A 1 90 ? -59.765 39.477 54.033 1.00 56.47 90 VAL A N 1
ATOM 644 C CA . VAL A 1 90 ? -61.094 38.946 53.601 1.00 56.47 90 VAL A CA 1
ATOM 645 C C . VAL A 1 90 ? -62.275 39.729 54.224 1.00 56.47 90 VAL A C 1
ATOM 647 O O . VAL A 1 90 ? -62.327 39.835 55.450 1.00 56.47 90 VAL A O 1
ATOM 650 N N . PRO A 1 91 ? -63.204 40.296 53.418 1.00 67.88 91 PRO A N 1
ATOM 651 C CA . PRO A 1 91 ? -64.674 40.082 53.570 1.00 67.88 91 PRO A CA 1
ATOM 652 C C . PRO A 1 91 ? -65.441 40.174 52.201 1.00 67.88 91 PRO A C 1
ATOM 654 O O . PRO A 1 91 ? -64.761 40.293 51.182 1.00 67.88 91 PRO A O 1
ATOM 657 N N . PRO A 1 92 ? -66.803 40.226 52.096 1.00 61.75 92 PRO A N 1
ATOM 658 C CA . PRO A 1 92 ? -67.883 39.930 53.066 1.00 61.75 92 PRO A CA 1
ATOM 659 C C . PRO A 1 92 ? -68.945 38.870 52.620 1.00 61.75 92 PRO A C 1
ATOM 661 O O . PRO A 1 92 ? -68.912 38.336 51.516 1.00 61.75 92 PRO A O 1
ATOM 664 N N . LEU A 1 93 ? -69.895 38.582 53.529 1.00 55.78 93 LEU A N 1
ATOM 665 C CA . LEU A 1 93 ? -70.852 37.454 53.577 1.00 55.78 93 LEU A CA 1
ATOM 666 C C . LEU A 1 93 ? -72.259 37.725 52.975 1.00 55.78 93 LEU A C 1
ATOM 668 O O . LEU A 1 93 ? -72.709 38.868 52.985 1.00 55.78 93 LEU A O 1
ATOM 672 N N . ALA A 1 94 ? -73.014 36.652 52.659 1.00 57.62 94 ALA A N 1
ATOM 673 C CA . ALA A 1 94 ? -74.491 36.544 52.780 1.00 57.62 94 ALA A CA 1
ATOM 674 C C . ALA A 1 94 ? -74.957 35.045 52.839 1.00 57.62 94 ALA A C 1
ATOM 676 O O . ALA A 1 94 ? -74.161 34.195 52.436 1.00 57.62 94 ALA A O 1
ATOM 677 N N . PRO A 1 95 ? -76.156 34.679 53.375 1.00 58.22 95 PRO A N 1
ATOM 678 C CA . PRO A 1 95 ? -76.333 33.400 54.109 1.00 58.22 95 PRO A CA 1
ATOM 679 C C . PRO A 1 95 ? -77.498 32.435 53.717 1.00 58.22 95 PRO A C 1
ATOM 681 O O . PRO A 1 95 ? -78.483 32.861 53.126 1.00 58.22 95 PRO A O 1
ATOM 684 N N . GLU A 1 96 ? -77.399 31.181 54.221 1.00 46.53 96 GLU A N 1
ATOM 685 C CA . GLU A 1 96 ? -78.457 30.149 54.483 1.00 46.53 96 GLU A CA 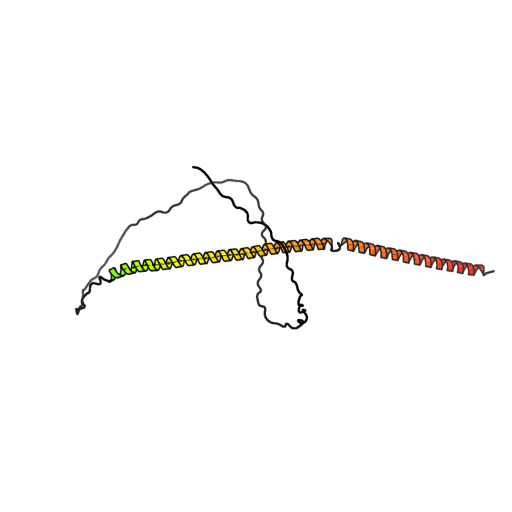1
ATOM 686 C C . GLU A 1 96 ? -79.291 29.532 53.319 1.00 46.53 96 GLU A C 1
ATOM 688 O O . GLU A 1 96 ? -79.313 30.103 52.230 1.00 46.53 96 GLU A O 1
ATOM 693 N N . PRO A 1 97 ? -80.003 28.375 53.502 1.00 56.69 97 PRO A N 1
ATOM 694 C CA . PRO A 1 97 ? -80.141 27.475 54.675 1.00 56.69 97 PRO A CA 1
ATOM 695 C C . PRO A 1 97 ? -79.783 25.973 54.409 1.00 56.69 97 PRO A C 1
ATOM 697 O O . PRO A 1 97 ? -79.154 25.632 53.410 1.00 56.69 97 PRO A O 1
ATOM 700 N N . VAL A 1 98 ? -80.145 25.076 55.349 1.00 56.09 98 VAL A N 1
ATOM 701 C CA . VAL A 1 98 ? -79.651 23.678 55.517 1.00 56.09 98 VAL A CA 1
ATOM 702 C C . VAL A 1 98 ? -80.678 22.592 55.015 1.00 56.09 98 VAL A C 1
ATOM 704 O O . VAL A 1 98 ? -81.446 22.915 54.114 1.00 56.09 98 VAL A O 1
ATOM 707 N N . PRO A 1 99 ? -80.672 21.286 55.407 1.00 63.53 99 PRO A N 1
ATOM 708 C CA . PRO A 1 99 ? -80.479 20.149 54.486 1.00 63.53 99 PRO A CA 1
ATOM 709 C C . PRO A 1 99 ? -81.711 19.242 54.239 1.00 63.53 99 PRO A C 1
ATOM 711 O O . PRO A 1 99 ? -82.666 19.255 55.010 1.00 63.53 99 PRO A O 1
ATOM 714 N N . THR A 1 100 ? -81.587 18.295 53.295 1.00 47.97 100 THR A N 1
ATOM 715 C CA . THR A 1 100 ? -82.378 17.042 53.292 1.00 47.97 100 THR A CA 1
ATOM 716 C C . THR A 1 100 ? -81.491 15.851 52.921 1.00 47.97 100 THR A C 1
ATOM 718 O O . THR A 1 100 ? -80.949 15.793 51.819 1.00 47.97 100 THR A O 1
ATOM 721 N N . ILE A 1 101 ? -81.345 14.893 53.842 1.00 58.16 101 ILE A N 1
ATOM 722 C CA . ILE A 1 101 ? -80.660 13.608 53.633 1.00 58.16 101 ILE A CA 1
ATOM 723 C C . ILE A 1 101 ? -81.685 12.500 53.894 1.00 58.16 101 ILE A C 1
ATOM 725 O O . ILE A 1 101 ? -82.268 12.458 54.973 1.00 58.16 101 ILE A O 1
ATOM 729 N N . GLU A 1 102 ? -81.859 11.597 52.930 1.00 57.53 102 GLU A N 1
ATOM 730 C CA . GLU A 1 102 ? -82.694 10.387 53.013 1.00 57.53 102 GLU A CA 1
ATOM 731 C C . GLU A 1 102 ? -81.782 9.141 53.051 1.00 57.53 102 GLU A C 1
ATOM 733 O O . GLU A 1 102 ? -81.294 8.709 52.003 1.00 57.53 102 GLU A O 1
ATOM 738 N N . PRO A 1 103 ? -81.481 8.559 54.231 1.00 59.97 103 PRO A N 1
ATOM 739 C CA . PRO A 1 103 ? -80.685 7.342 54.340 1.00 59.97 103 PRO A CA 1
ATOM 740 C C . PRO A 1 103 ? -81.564 6.129 54.687 1.00 59.97 103 PRO A C 1
ATOM 742 O O . PRO A 1 103 ? -81.856 5.871 55.853 1.00 59.97 103 PRO A O 1
ATOM 745 N N . SER A 1 104 ? -81.934 5.327 53.684 1.00 52.78 104 SER A N 1
ATOM 746 C CA . SER A 1 104 ? -82.573 4.015 53.897 1.00 52.78 104 SER A CA 1
ATOM 747 C C . SER A 1 104 ? -81.538 2.946 54.312 1.00 52.78 104 SER A C 1
ATOM 749 O O . SER A 1 104 ? -80.631 2.664 53.526 1.00 52.78 104 SER A O 1
ATOM 751 N N . PRO A 1 105 ? -81.640 2.306 55.499 1.00 62.31 105 PRO A N 1
ATOM 752 C CA . PRO A 1 105 ? -80.586 1.430 56.013 1.00 62.31 105 PRO A CA 1
ATOM 753 C C . PRO A 1 105 ? -80.948 -0.066 55.936 1.00 62.31 105 PRO A C 1
ATOM 755 O O . PRO A 1 105 ? -81.420 -0.643 56.916 1.00 62.31 105 PRO A O 1
ATOM 758 N N . LEU A 1 106 ? -80.660 -0.742 54.815 1.00 51.53 106 LEU A N 1
ATOM 759 C CA . LEU A 1 106 ? -80.734 -2.213 54.744 1.00 51.53 106 LEU A CA 1
ATOM 760 C C . LEU A 1 106 ? -79.354 -2.884 54.816 1.00 51.53 106 LEU A C 1
ATOM 762 O O . LEU A 1 106 ? -78.690 -3.120 53.814 1.00 51.53 106 LEU A O 1
ATOM 766 N N . LEU A 1 107 ? -78.977 -3.229 56.050 1.00 57.28 107 LEU A N 1
ATOM 767 C CA . LEU A 1 107 ? -78.197 -4.409 56.451 1.00 57.28 107 LEU A CA 1
ATOM 768 C C . LEU A 1 107 ? -77.186 -5.001 55.441 1.00 57.28 107 LEU A C 1
ATOM 770 O O . LEU A 1 107 ? -77.308 -6.155 55.030 1.00 57.28 107 LEU A O 1
ATOM 774 N N . THR A 1 108 ? -76.071 -4.309 55.208 1.00 57.53 108 THR A N 1
ATOM 775 C CA . THR A 1 108 ? -74.802 -4.984 54.882 1.00 57.53 108 THR A CA 1
ATOM 776 C C . THR A 1 108 ? -73.948 -5.064 56.140 1.00 57.53 108 THR A C 1
ATOM 778 O O . THR A 1 108 ? -73.545 -4.049 56.707 1.00 57.53 108 THR A O 1
ATOM 781 N N . ARG A 1 109 ? -73.662 -6.285 56.610 1.00 56.59 109 ARG A N 1
ATOM 782 C CA . ARG A 1 109 ? -72.786 -6.514 57.767 1.00 56.59 109 ARG A CA 1
ATOM 783 C C . ARG A 1 109 ? -71.399 -5.950 57.458 1.00 56.59 109 ARG A C 1
ATOM 785 O O . ARG A 1 109 ? -70.667 -6.551 56.676 1.00 56.59 109 ARG A O 1
ATOM 792 N N . VAL A 1 110 ? -71.034 -4.832 58.088 1.00 61.66 110 VAL A N 1
ATOM 793 C CA . VAL A 1 110 ? -69.719 -4.191 57.927 1.00 61.66 110 VAL A CA 1
ATOM 794 C C . VAL A 1 110 ? -68.633 -5.094 58.521 1.00 61.66 110 VAL A C 1
ATOM 796 O O . VAL A 1 110 ? -68.225 -4.961 59.676 1.00 61.66 110 VAL A O 1
ATOM 799 N N . GLN A 1 111 ? -68.171 -6.047 57.713 1.00 60.84 111 GLN A N 1
ATOM 800 C CA . GLN A 1 111 ? -66.940 -6.789 57.941 1.00 60.84 111 GLN A CA 1
ATOM 801 C C . GLN A 1 111 ? -65.801 -5.771 57.910 1.00 60.84 111 GLN A C 1
ATOM 803 O O . GLN A 1 111 ? -65.446 -5.267 56.846 1.00 60.84 111 GLN A O 1
ATOM 808 N N . ARG A 1 112 ? -65.252 -5.426 59.081 1.00 63.59 112 ARG A N 1
ATOM 809 C CA . ARG A 1 112 ? -64.113 -4.504 59.183 1.00 63.59 112 ARG A CA 1
ATOM 810 C C . ARG A 1 112 ? -62.965 -5.079 58.333 1.00 63.59 112 A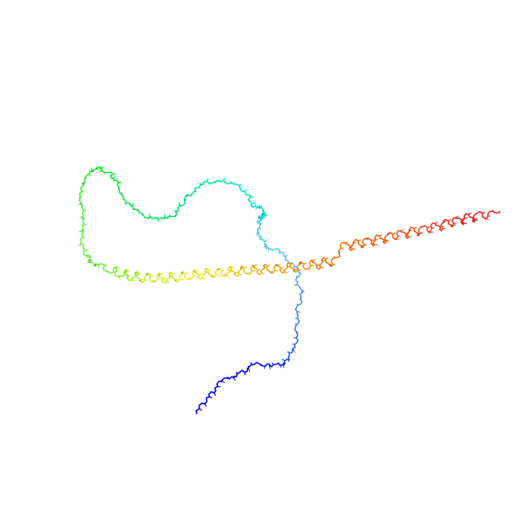RG A C 1
ATOM 812 O O . ARG A 1 112 ? -62.520 -6.186 58.647 1.00 63.59 112 ARG A O 1
ATOM 819 N N . PRO A 1 113 ? -62.479 -4.393 57.279 1.00 66.06 113 PRO A N 1
ATOM 820 C CA . PRO A 1 113 ? -61.544 -4.971 56.312 1.00 66.06 113 PRO A CA 1
ATOM 821 C C . PRO A 1 113 ? -60.102 -4.999 56.851 1.00 66.06 113 PRO A C 1
ATOM 823 O O . PRO A 1 113 ? -59.190 -4.370 56.324 1.00 66.06 113 PRO A O 1
ATOM 826 N N . ILE A 1 114 ? -59.878 -5.781 57.908 1.00 61.75 114 ILE A N 1
ATOM 827 C CA . ILE A 1 114 ? -58.584 -5.942 58.597 1.00 61.75 114 ILE A CA 1
ATOM 828 C C . ILE A 1 114 ? -57.587 -6.757 57.730 1.00 61.75 114 ILE A C 1
ATOM 830 O O . ILE A 1 114 ? -56.394 -6.825 58.023 1.00 61.75 114 ILE A O 1
ATOM 834 N N . GLY A 1 115 ? -58.056 -7.358 56.628 1.00 69.94 115 GLY A N 1
ATOM 835 C CA . GLY A 1 115 ? -57.241 -8.154 55.705 1.00 69.94 115 GLY A CA 1
ATOM 836 C C . GLY A 1 115 ? -56.327 -7.345 54.777 1.00 69.94 115 GLY A C 1
ATOM 837 O O . GLY A 1 115 ? -55.217 -7.794 54.501 1.00 69.94 115 GLY A O 1
ATOM 838 N N . ALA A 1 116 ? -56.740 -6.151 54.331 1.00 70.81 116 ALA A N 1
ATOM 839 C CA . ALA A 1 116 ? -56.017 -5.402 53.295 1.00 70.81 116 ALA A CA 1
ATOM 840 C C . ALA A 1 116 ? -54.602 -4.987 53.737 1.00 70.81 116 ALA A C 1
ATOM 842 O O . ALA A 1 116 ? -53.640 -5.205 53.007 1.00 70.81 116 ALA A O 1
ATOM 843 N N . PHE A 1 117 ? -54.447 -4.482 54.965 1.00 78.44 117 PHE A N 1
ATOM 844 C CA . PHE A 1 117 ? -53.135 -4.106 55.509 1.00 78.44 117 PHE A CA 1
ATOM 845 C C . PHE A 1 117 ? -52.229 -5.314 55.795 1.00 78.44 117 PHE A C 1
ATOM 847 O O . PHE A 1 117 ? -51.019 -5.240 55.583 1.00 78.44 117 PHE A O 1
ATOM 854 N N . ARG A 1 118 ? -52.794 -6.448 56.238 1.00 84.44 118 ARG A N 1
ATOM 855 C CA . ARG A 1 118 ? -52.010 -7.660 56.539 1.00 84.44 118 ARG A CA 1
ATOM 856 C C . ARG A 1 118 ? -51.547 -8.382 55.270 1.00 84.44 118 ARG A C 1
ATOM 858 O O . ARG A 1 118 ? -50.417 -8.854 55.237 1.00 84.44 118 ARG A O 1
ATOM 865 N N . GLY A 1 119 ? -52.380 -8.419 54.228 1.00 88.00 119 GLY A N 1
ATOM 866 C CA . GLY A 1 119 ? -51.981 -8.895 52.899 1.00 88.00 119 GLY A CA 1
ATOM 867 C C . GLY A 1 119 ? -51.033 -7.924 52.193 1.00 88.00 119 GLY A C 1
ATOM 868 O O . GLY A 1 119 ? -50.045 -8.355 51.607 1.00 88.00 119 GLY A O 1
ATOM 869 N N . GLY A 1 120 ? -51.284 -6.617 52.319 1.00 90.69 120 GLY A N 1
ATOM 870 C CA . GLY A 1 120 ? -50.474 -5.556 51.723 1.00 90.69 120 GLY A CA 1
ATOM 871 C C . GLY A 1 120 ? -49.021 -5.574 52.186 1.00 90.69 120 GLY A C 1
ATOM 872 O O . GLY A 1 120 ? -48.136 -5.501 51.347 1.00 90.69 120 GLY A O 1
ATOM 873 N N . LEU A 1 121 ? -48.748 -5.753 53.485 1.00 92.06 121 LEU A N 1
ATOM 874 C CA . LEU A 1 121 ? -47.368 -5.823 53.982 1.00 92.06 121 LEU A CA 1
ATOM 875 C C . LEU A 1 121 ? -46.613 -7.048 53.437 1.00 92.06 121 LEU A C 1
ATOM 877 O O . LEU A 1 121 ? -45.478 -6.920 52.986 1.00 92.06 121 LEU A O 1
ATOM 881 N N . ILE A 1 122 ? -47.247 -8.224 53.431 1.00 92.69 122 ILE A N 1
ATOM 882 C CA . ILE A 1 122 ? -46.632 -9.465 52.932 1.00 92.69 122 ILE A CA 1
ATOM 883 C C . ILE A 1 122 ? -46.397 -9.368 51.417 1.00 92.69 122 ILE A C 1
ATOM 885 O O . ILE A 1 122 ? -45.305 -9.674 50.946 1.00 92.69 122 ILE A O 1
ATOM 889 N N . GLY A 1 123 ? -47.385 -8.874 50.664 1.00 92.31 123 GLY A N 1
ATOM 890 C CA . GLY A 1 123 ? -47.266 -8.621 49.227 1.00 92.31 123 GLY A CA 1
ATOM 891 C C . GLY A 1 123 ? -46.261 -7.519 48.879 1.00 92.31 123 GLY A C 1
ATOM 892 O O . GLY A 1 123 ? -45.614 -7.606 4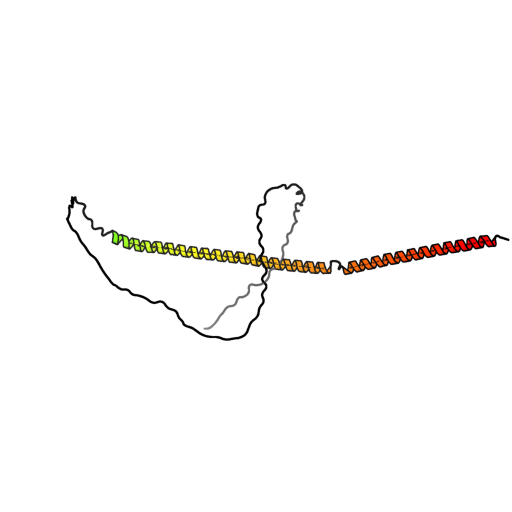7.843 1.00 92.31 123 GLY A O 1
ATOM 893 N N . PHE A 1 124 ? -46.071 -6.521 49.745 1.00 93.25 124 PHE A N 1
ATOM 894 C CA . PHE A 1 124 ? -45.078 -5.458 49.574 1.00 93.25 124 PHE A CA 1
ATOM 895 C C . PHE A 1 124 ? -43.652 -5.961 49.807 1.00 93.25 124 PHE A C 1
ATOM 897 O O . PHE A 1 124 ? -42.785 -5.694 48.979 1.00 93.25 124 PHE A O 1
ATOM 904 N N . LEU A 1 125 ? -43.405 -6.742 50.869 1.00 95.19 125 LEU A N 1
ATOM 905 C CA . LEU A 1 125 ? -42.103 -7.390 51.067 1.00 95.19 125 LEU A CA 1
ATOM 906 C C . LEU A 1 125 ? -41.786 -8.333 49.901 1.00 95.19 125 LEU A C 1
ATOM 908 O O . LEU A 1 125 ? -40.716 -8.229 49.308 1.00 95.19 125 LEU A O 1
ATOM 912 N N . LEU A 1 126 ? -42.731 -9.206 49.538 1.00 95.56 126 LEU A N 1
ATOM 913 C CA . LEU A 1 126 ? -42.554 -10.174 48.454 1.00 95.56 126 LEU A CA 1
ATOM 914 C C . LEU A 1 126 ? -42.370 -9.460 47.104 1.00 95.56 126 LEU A C 1
ATOM 916 O O . LEU A 1 126 ? -41.465 -9.807 46.355 1.00 95.56 126 LEU A O 1
ATOM 920 N N . GLY A 1 127 ? -43.129 -8.392 46.846 1.00 96.00 127 GLY A N 1
ATOM 921 C CA . GLY A 1 127 ? -42.984 -7.531 45.672 1.00 96.00 127 GLY A CA 1
ATOM 922 C C . GLY A 1 127 ? -41.625 -6.833 45.599 1.00 96.00 127 GLY A C 1
ATOM 923 O O . GLY A 1 127 ? -40.985 -6.886 44.553 1.00 96.00 127 GLY A O 1
ATOM 924 N N . ILE A 1 128 ? -41.132 -6.249 46.698 1.00 96.44 128 ILE A N 1
ATOM 925 C CA . ILE A 1 128 ? -39.782 -5.660 46.756 1.00 96.44 128 ILE A CA 1
ATOM 926 C C . ILE A 1 128 ? -38.708 -6.727 46.539 1.00 96.44 128 ILE A C 1
ATOM 928 O O . ILE A 1 128 ? -37.754 -6.475 45.809 1.00 96.44 128 ILE A O 1
ATOM 932 N N . THR A 1 129 ? -38.851 -7.927 47.109 1.00 96.75 129 THR A N 1
ATOM 933 C CA . THR A 1 129 ? -37.911 -9.029 46.856 1.00 96.75 129 THR A CA 1
ATOM 934 C C . THR A 1 129 ? -37.935 -9.457 45.385 1.00 96.75 129 THR A C 1
ATOM 936 O O . THR A 1 129 ? -36.873 -9.580 44.779 1.00 96.75 129 THR A O 1
ATOM 939 N N . THR A 1 130 ? -39.109 -9.620 44.769 1.00 97.12 130 THR A N 1
ATOM 940 C CA . THR A 1 130 ? -39.236 -9.991 43.349 1.00 97.12 130 THR A CA 1
ATOM 941 C C . THR A 1 130 ? -38.680 -8.912 42.420 1.00 97.12 130 THR A C 1
ATOM 943 O O . THR A 1 130 ? -37.884 -9.227 41.538 1.00 97.12 130 THR A O 1
ATOM 946 N N . VAL A 1 131 ? -39.038 -7.641 42.632 1.00 96.75 131 VAL A N 1
ATOM 947 C CA . VAL A 1 131 ? -38.525 -6.502 41.850 1.00 96.75 131 VAL A CA 1
ATOM 948 C C . VAL A 1 131 ? -37.023 -6.314 42.068 1.00 96.75 131 VAL A C 1
ATOM 950 O O . VAL A 1 131 ? -36.309 -6.023 41.113 1.00 96.75 131 VAL A O 1
ATOM 953 N N . GLY A 1 132 ? -36.520 -6.539 43.284 1.00 96.38 132 GLY A N 1
ATOM 954 C CA . GLY A 1 132 ? -35.093 -6.491 43.600 1.00 96.38 132 GLY A CA 1
ATOM 955 C C . GLY A 1 132 ? -34.289 -7.568 42.870 1.00 96.38 132 GLY A C 1
ATOM 956 O O . GLY A 1 132 ? -33.272 -7.254 42.259 1.00 96.38 132 GLY A O 1
ATOM 957 N N . ILE A 1 133 ? -34.769 -8.818 42.865 1.00 96.38 133 ILE A N 1
ATOM 958 C CA . ILE A 1 133 ? -34.150 -9.921 42.109 1.00 96.38 133 ILE A CA 1
ATOM 959 C C . ILE A 1 133 ? -34.191 -9.626 40.603 1.00 96.38 133 ILE A C 1
ATOM 961 O O . ILE A 1 133 ? -33.164 -9.725 39.933 1.00 96.38 133 ILE A O 1
ATOM 965 N N . TRP A 1 134 ? -35.349 -9.215 40.077 1.00 96.81 134 TRP A N 1
ATOM 966 C CA . TRP A 1 134 ? -35.524 -8.910 38.655 1.00 96.81 134 TRP A CA 1
ATOM 967 C C . TRP A 1 134 ? -34.621 -7.756 38.195 1.00 96.81 134 TRP A C 1
ATOM 969 O O . TRP A 1 134 ? -33.870 -7.891 37.226 1.00 96.81 134 TRP A O 1
ATOM 979 N N . GLY A 1 135 ? -34.630 -6.641 38.930 1.00 96.44 135 GLY A N 1
ATOM 980 C CA . GLY A 1 135 ? -33.774 -5.487 38.666 1.00 96.44 135 GLY A CA 1
ATOM 981 C C . GLY A 1 135 ? -32.290 -5.842 38.733 1.00 96.44 135 GLY A C 1
ATOM 982 O O . GLY A 1 135 ? -31.543 -5.495 37.821 1.00 96.44 135 GLY A O 1
ATOM 983 N N . TYR A 1 136 ? -31.869 -6.610 39.746 1.00 96.12 136 TYR A N 1
ATOM 984 C CA . TYR A 1 136 ? -30.491 -7.096 39.856 1.00 96.12 136 TYR A CA 1
ATOM 985 C C . TYR A 1 136 ? -30.059 -7.893 38.616 1.00 96.12 136 TYR A C 1
ATOM 987 O O . TYR A 1 136 ? -28.978 -7.647 38.080 1.00 96.12 136 TYR A O 1
ATOM 995 N N . THR A 1 137 ? -30.910 -8.795 38.110 1.00 96.06 137 THR A N 1
ATOM 996 C CA . THR A 1 137 ? -30.597 -9.554 36.888 1.00 96.06 137 THR A CA 1
ATOM 997 C C . THR A 1 137 ? -30.510 -8.677 35.636 1.00 96.06 137 THR A C 1
ATOM 999 O O . THR A 1 137 ? -29.632 -8.913 34.807 1.00 96.06 137 THR A O 1
ATOM 1002 N N . HIS A 1 138 ? -31.342 -7.635 35.519 1.00 95.75 138 HIS A N 1
ATOM 1003 C CA . HIS A 1 138 ? -31.331 -6.732 34.362 1.00 95.75 138 HIS A CA 1
ATOM 1004 C C . HIS A 1 138 ? -30.054 -5.880 34.306 1.00 95.75 138 HIS A C 1
ATOM 1006 O O . HIS A 1 138 ? -29.370 -5.870 33.285 1.00 95.75 138 HIS A O 1
ATOM 1012 N N . LEU A 1 139 ? -29.666 -5.244 35.422 1.00 95.50 139 LEU A N 1
ATOM 1013 C CA . LEU A 1 139 ? -28.448 -4.419 35.479 1.00 95.50 139 LEU A CA 1
ATOM 1014 C C . LEU A 1 139 ? -27.186 -5.229 35.139 1.00 95.50 139 LEU A C 1
ATOM 1016 O O . LEU A 1 139 ? -26.285 -4.729 34.463 1.00 95.50 139 LEU A O 1
ATOM 1020 N N . LEU A 1 140 ? -27.118 -6.487 35.592 1.00 94.25 140 LEU A N 1
ATOM 1021 C CA . LEU A 1 140 ? -25.989 -7.369 35.295 1.00 94.25 140 LEU A CA 1
ATOM 1022 C C . LEU A 1 140 ? -25.917 -7.718 33.798 1.00 94.25 140 LEU A C 1
ATOM 1024 O O . LEU A 1 140 ? -24.825 -7.793 33.231 1.00 94.25 140 LEU A O 1
ATOM 1028 N N . GLN A 1 141 ? -27.071 -7.914 33.156 1.00 92.44 141 GLN A N 1
ATOM 1029 C CA . GLN A 1 141 ? -27.168 -8.216 31.729 1.00 92.44 141 GLN A CA 1
ATOM 1030 C C . GLN A 1 141 ? -26.778 -7.014 30.860 1.00 92.44 141 GLN A C 1
ATOM 1032 O O . GLN A 1 141 ? -26.021 -7.192 29.901 1.00 92.44 141 GLN A O 1
ATOM 1037 N N . ASP A 1 142 ? -27.222 -5.805 31.207 1.00 92.00 142 ASP A N 1
ATOM 1038 C CA . ASP A 1 142 ? -26.867 -4.578 30.483 1.00 92.00 142 ASP A CA 1
ATOM 1039 C C . ASP A 1 142 ? -25.355 -4.319 30.544 1.00 92.00 142 ASP A C 1
ATOM 1041 O O . ASP A 1 142 ? -24.719 -4.106 29.509 1.00 92.00 142 ASP A O 1
ATOM 1045 N N . TYR A 1 143 ? -24.751 -4.445 31.734 1.00 93.50 143 TYR A N 1
ATOM 1046 C CA . TYR A 1 143 ? -23.301 -4.324 31.917 1.00 93.50 143 TYR A CA 1
ATOM 1047 C C . TYR A 1 143 ? -22.528 -5.332 31.055 1.00 93.50 143 TYR A C 1
ATOM 1049 O O . TYR A 1 143 ? -21.658 -4.948 30.275 1.00 93.50 143 TYR A O 1
ATOM 1057 N N . MET A 1 144 ? -22.887 -6.619 31.130 1.00 91.38 144 MET A N 1
ATOM 1058 C CA . MET A 1 144 ? -22.228 -7.677 30.352 1.00 91.38 144 MET A CA 1
ATOM 1059 C C . MET A 1 144 ? -22.408 -7.506 28.839 1.00 91.38 144 MET A C 1
ATOM 1061 O O . MET A 1 144 ? -21.561 -7.950 28.064 1.00 91.38 144 MET A O 1
ATOM 1065 N N . THR A 1 145 ? -23.498 -6.876 28.401 1.00 91.81 145 THR A N 1
ATOM 1066 C CA . THR A 1 145 ? -23.752 -6.572 26.985 1.00 91.81 145 THR A CA 1
ATOM 1067 C C . THR A 1 145 ? -22.902 -5.387 26.523 1.00 91.81 145 THR A C 1
ATOM 1069 O O . THR A 1 145 ? -22.233 -5.484 25.494 1.00 91.81 145 THR A O 1
ATOM 1072 N N . ALA A 1 146 ? -22.816 -4.320 27.322 1.00 88.75 146 ALA A N 1
ATOM 1073 C CA . ALA A 1 146 ? -21.942 -3.179 27.051 1.00 88.75 146 ALA A CA 1
ATOM 1074 C C . ALA A 1 146 ? -20.452 -3.575 27.024 1.00 88.75 146 ALA A C 1
ATOM 1076 O O . ALA A 1 146 ? -19.720 -3.160 26.128 1.00 88.75 146 ALA A O 1
ATOM 1077 N N . SER A 1 147 ? -19.997 -4.439 27.941 1.00 87.88 147 SER A N 1
ATOM 1078 C CA . SER A 1 147 ? -18.619 -4.954 27.931 1.00 87.88 147 SER A CA 1
ATOM 1079 C C . SER A 1 147 ? -18.294 -5.770 26.675 1.00 87.88 147 SER A C 1
ATOM 1081 O O . SER A 1 147 ? -17.177 -5.677 26.171 1.00 87.88 147 SER A O 1
ATOM 1083 N N . LYS A 1 148 ? -19.253 -6.534 26.133 1.00 87.25 148 LYS A N 1
ATOM 1084 C CA . LYS A 1 148 ? -19.072 -7.261 24.862 1.00 87.25 148 LYS A CA 1
ATOM 1085 C C . LYS A 1 148 ? -18.937 -6.309 23.675 1.00 87.25 148 LYS A C 1
ATOM 1087 O O . LYS A 1 148 ? -18.028 -6.500 22.878 1.00 87.25 148 LYS A O 1
ATOM 1092 N N . ALA A 1 149 ? -19.764 -5.265 23.601 1.00 85.88 149 ALA A N 1
ATOM 1093 C CA . ALA A 1 149 ? -19.669 -4.254 22.545 1.00 85.88 149 ALA A CA 1
ATOM 1094 C C . ALA A 1 149 ? -18.335 -3.475 22.588 1.00 85.88 149 ALA A C 1
ATOM 1096 O O . ALA A 1 149 ? -17.748 -3.181 21.548 1.00 85.88 149 ALA A O 1
ATOM 1097 N N . LEU A 1 150 ? -17.807 -3.194 23.787 1.00 87.62 150 LEU A N 1
ATOM 1098 C CA . LEU A 1 150 ? -16.473 -2.599 23.947 1.00 87.62 150 LEU A CA 1
ATOM 1099 C C . LEU A 1 150 ? -15.357 -3.537 23.454 1.00 87.62 150 LEU A C 1
ATOM 1101 O O . LEU A 1 150 ? -14.443 -3.085 22.768 1.00 87.62 150 LEU A O 1
ATOM 1105 N N . LEU A 1 151 ? -15.439 -4.835 23.763 1.00 89.62 151 LEU A N 1
ATOM 1106 C CA . LEU A 1 151 ? -14.490 -5.842 23.270 1.00 89.62 151 LEU A CA 1
ATOM 1107 C C . LEU A 1 151 ? -14.559 -6.008 21.743 1.00 89.62 151 LEU A C 1
ATOM 1109 O O . LEU A 1 151 ? -13.519 -6.129 21.101 1.00 89.62 151 LEU A O 1
ATOM 1113 N N . GLU A 1 152 ? -15.758 -5.962 21.160 1.00 86.56 152 GLU A N 1
ATOM 1114 C CA . GLU A 1 152 ? -15.974 -6.011 19.709 1.00 86.56 152 GLU A CA 1
ATOM 1115 C C . GLU A 1 152 ? -15.339 -4.805 19.002 1.00 86.56 152 GLU A C 1
ATOM 1117 O O . GLU A 1 152 ? -14.573 -4.991 18.059 1.00 86.56 152 GLU A O 1
ATOM 1122 N N . SER A 1 153 ? -15.550 -3.586 19.512 1.00 83.06 153 SER A N 1
ATOM 1123 C CA . SER A 1 153 ? -14.924 -2.373 18.964 1.00 83.06 153 SER A CA 1
ATOM 1124 C C . SER A 1 153 ? -13.394 -2.395 19.076 1.00 83.06 153 SER A C 1
ATOM 1126 O O . SER A 1 153 ? -12.704 -1.988 18.143 1.00 83.06 153 SER A O 1
ATOM 1128 N N . VAL A 1 154 ? -12.843 -2.922 20.175 1.00 89.81 154 VAL A N 1
ATOM 1129 C CA . VAL A 1 154 ? -11.390 -3.118 20.322 1.00 89.81 154 VAL A CA 1
ATOM 1130 C C . VAL A 1 154 ? -10.872 -4.142 19.308 1.00 89.81 154 VAL A C 1
ATOM 1132 O O . VAL A 1 154 ? -9.846 -3.900 18.676 1.00 89.81 154 VAL A O 1
ATOM 1135 N N . GLN A 1 155 ? -11.583 -5.250 19.083 1.00 86.12 155 GLN A N 1
ATOM 1136 C CA . GLN A 1 155 ? -11.191 -6.257 18.094 1.00 86.12 155 GLN A CA 1
ATOM 1137 C C . GLN A 1 155 ? -11.300 -5.739 16.647 1.00 86.12 155 GLN A C 1
ATOM 1139 O O . GLN A 1 155 ? -10.412 -6.006 15.837 1.00 86.12 155 GLN A O 1
ATOM 1144 N N . GLU A 1 156 ? -12.325 -4.949 16.318 1.00 83.06 156 GLU A N 1
ATOM 1145 C CA . GLU A 1 156 ? -12.436 -4.257 15.028 1.00 83.06 156 GLU A CA 1
ATOM 1146 C C . GLU A 1 156 ? -11.299 -3.240 14.833 1.00 83.06 156 GLU A C 1
ATOM 1148 O O . GLU A 1 156 ? -10.692 -3.176 13.758 1.00 83.06 156 GLU A O 1
ATOM 1153 N N . LEU A 1 157 ? -10.955 -2.485 15.880 1.00 88.50 157 LEU A N 1
ATOM 1154 C CA . LEU A 1 157 ? -9.865 -1.515 15.842 1.00 88.50 157 LEU A CA 1
ATOM 1155 C C . LEU A 1 157 ? -8.499 -2.197 15.691 1.00 88.50 157 LEU A C 1
ATOM 1157 O O . LEU A 1 157 ? -7.696 -1.729 14.887 1.00 88.50 157 LEU A O 1
ATOM 1161 N N . HIS A 1 158 ? -8.264 -3.337 16.352 1.00 87.56 158 HIS A N 1
ATOM 1162 C CA . HIS A 1 158 ? -7.083 -4.174 16.112 1.00 87.56 158 HIS A CA 1
ATOM 1163 C C . HIS A 1 158 ? -7.003 -4.625 14.650 1.00 87.56 158 HIS A C 1
ATOM 1165 O O . HIS A 1 158 ? -5.973 -4.424 14.015 1.00 87.56 158 HIS A O 1
ATOM 1171 N N . VAL A 1 159 ? -8.105 -5.105 14.063 1.00 88.94 159 VAL A N 1
ATOM 1172 C CA . VAL A 1 159 ? -8.164 -5.447 12.629 1.00 88.94 159 VAL A CA 1
ATOM 1173 C C . VAL A 1 159 ? -7.898 -4.225 11.731 1.00 88.94 159 VAL A C 1
ATOM 1175 O O . VAL A 1 159 ? -7.349 -4.367 10.638 1.00 88.94 159 VAL A O 1
ATOM 1178 N N . SER A 1 160 ? -8.255 -3.012 12.160 1.00 85.00 160 SER A N 1
ATOM 1179 C CA . SER A 1 160 ? -7.892 -1.766 11.466 1.00 85.00 160 SER A CA 1
ATOM 1180 C C . SER A 1 160 ? -6.393 -1.445 11.578 1.00 85.00 160 SER A C 1
ATOM 1182 O O . SER A 1 160 ? -5.768 -1.030 10.599 1.00 85.00 160 SER A O 1
ATOM 1184 N N . THR A 1 161 ? -5.779 -1.707 12.734 1.00 90.81 161 THR A N 1
ATOM 1185 C CA . THR A 1 161 ? -4.330 -1.573 12.949 1.00 90.81 161 THR A CA 1
ATOM 1186 C C . THR A 1 161 ? -3.534 -2.612 12.152 1.00 90.81 161 THR A C 1
ATOM 1188 O O . THR A 1 161 ? -2.560 -2.245 11.499 1.00 90.81 161 THR A O 1
ATOM 1191 N N . ASP A 1 162 ? -3.983 -3.867 12.094 1.00 91.06 162 ASP A N 1
ATOM 1192 C CA . ASP A 1 162 ? -3.356 -4.939 11.302 1.00 91.06 162 ASP A CA 1
ATOM 1193 C C . ASP A 1 162 ? -3.428 -4.663 9.788 1.00 91.06 162 ASP A C 1
ATOM 1195 O O . ASP A 1 162 ? -2.525 -5.007 9.019 1.00 91.06 162 ASP A O 1
ATOM 1199 N N . LYS A 1 163 ? -4.481 -3.974 9.327 1.00 91.75 163 LYS A N 1
ATOM 1200 C CA . LYS A 1 163 ? -4.527 -3.439 7.956 1.00 91.75 163 LYS A CA 1
ATOM 1201 C C . LYS A 1 163 ? -3.473 -2.353 7.760 1.00 91.75 163 LYS A C 1
ATOM 1203 O O . LYS A 1 163 ? -2.785 -2.369 6.744 1.00 91.75 163 LYS A O 1
ATOM 1208 N N . MET A 1 164 ? -3.311 -1.432 8.713 1.00 90.81 164 MET A N 1
ATOM 1209 C CA . MET A 1 164 ? -2.303 -0.369 8.634 1.00 90.81 164 MET A CA 1
ATOM 1210 C C . MET A 1 164 ? -0.873 -0.930 8.575 1.00 90.81 164 MET A C 1
ATOM 1212 O O . MET A 1 164 ? -0.098 -0.490 7.728 1.00 90.81 164 MET A O 1
ATOM 1216 N N . THR A 1 165 ? -0.534 -1.942 9.380 1.00 92.94 165 THR A N 1
ATOM 1217 C CA . THR A 1 165 ? 0.776 -2.616 9.299 1.00 92.94 165 THR A CA 1
ATOM 1218 C C . THR A 1 165 ? 0.957 -3.331 7.957 1.00 92.94 165 THR A C 1
ATOM 1220 O O . THR A 1 165 ? 1.980 -3.144 7.302 1.00 92.94 165 THR A O 1
ATOM 1223 N N . THR A 1 166 ? -0.071 -4.029 7.460 1.00 94.12 166 THR A N 1
ATOM 1224 C CA . THR A 1 166 ? -0.064 -4.638 6.113 1.00 94.12 166 THR A CA 1
ATOM 1225 C C . THR A 1 166 ? 0.147 -3.596 5.001 1.00 94.12 166 THR A C 1
ATOM 1227 O O . THR A 1 166 ? 0.840 -3.860 4.013 1.00 94.12 166 THR A O 1
ATOM 1230 N N . HIS A 1 167 ? -0.429 -2.396 5.139 1.00 93.75 167 HIS A N 1
ATOM 1231 C CA . HIS A 1 167 ? -0.207 -1.290 4.207 1.00 93.75 167 HIS A CA 1
ATOM 1232 C C . HIS A 1 167 ? 1.243 -0.787 4.251 1.00 93.75 167 HIS A C 1
ATOM 1234 O O . HIS A 1 167 ? 1.818 -0.588 3.181 1.00 93.75 167 HIS A O 1
ATOM 1240 N N . ILE A 1 168 ? 1.853 -0.663 5.436 1.00 96.62 168 ILE A N 1
ATOM 1241 C CA . ILE A 1 168 ? 3.273 -0.297 5.595 1.00 96.62 168 ILE A CA 1
ATOM 1242 C C . ILE A 1 168 ? 4.178 -1.330 4.913 1.00 96.62 168 ILE A C 1
ATOM 1244 O O . ILE A 1 168 ? 4.958 -0.961 4.040 1.00 96.62 168 ILE A O 1
ATOM 1248 N N . GLU A 1 169 ? 3.996 -2.630 5.169 1.00 96.06 169 GLU A N 1
ATOM 1249 C CA . GLU A 1 169 ? 4.794 -3.660 4.486 1.00 96.06 169 GLU A CA 1
ATOM 1250 C C . GLU A 1 169 ? 4.605 -3.641 2.956 1.00 96.06 169 GLU A C 1
ATOM 1252 O O . GLU A 1 169 ? 5.477 -4.061 2.189 1.00 96.06 169 GLU A O 1
ATOM 1257 N N . ARG A 1 170 ? 3.422 -3.255 2.456 1.00 94.56 170 ARG A N 1
ATOM 1258 C CA . ARG A 1 170 ? 3.195 -3.116 1.009 1.00 94.56 170 ARG A CA 1
ATOM 1259 C C . ARG A 1 170 ? 3.965 -1.919 0.457 1.00 94.56 170 ARG A C 1
ATOM 1261 O O . ARG A 1 170 ? 4.526 -2.045 -0.629 1.00 94.56 170 ARG A O 1
ATOM 1268 N N . ILE A 1 171 ? 4.000 -0.806 1.187 1.00 97.06 171 ILE A N 1
ATOM 1269 C CA . ILE A 1 171 ? 4.782 0.384 0.837 1.00 97.06 171 ILE A CA 1
ATOM 1270 C C . ILE A 1 171 ? 6.270 0.022 0.783 1.00 97.06 171 ILE A C 1
ATOM 1272 O O . ILE A 1 171 ? 6.872 0.208 -0.267 1.00 97.06 171 ILE A O 1
ATOM 1276 N N . GLU A 1 172 ? 6.825 -0.633 1.807 1.00 95.75 172 GLU A N 1
ATOM 1277 C CA . GLU A 1 172 ? 8.234 -1.071 1.830 1.00 95.75 172 GLU A CA 1
ATOM 1278 C C . GLU A 1 172 ? 8.610 -1.959 0.629 1.00 95.75 172 GLU A C 1
ATOM 1280 O O . GLU A 1 172 ? 9.659 -1.781 0.005 1.00 95.75 172 GLU A O 1
ATOM 1285 N N . ARG A 1 173 ? 7.740 -2.912 0.255 1.00 96.31 173 ARG A N 1
ATOM 1286 C CA . ARG A 1 173 ? 7.948 -3.745 -0.943 1.00 96.31 173 ARG A CA 1
ATOM 1287 C C . ARG A 1 173 ? 7.924 -2.906 -2.220 1.00 96.31 173 ARG A C 1
ATOM 1289 O O . ARG A 1 173 ? 8.778 -3.108 -3.080 1.00 96.31 173 ARG A O 1
ATOM 1296 N N . VAL A 1 174 ? 6.975 -1.976 -2.349 1.00 97.19 174 VAL A N 1
ATOM 1297 C CA . VAL A 1 174 ? 6.884 -1.078 -3.510 1.00 97.19 174 VAL A CA 1
ATOM 1298 C C . VAL A 1 174 ? 8.122 -0.187 -3.592 1.00 97.19 174 VAL A C 1
ATOM 1300 O O . VAL A 1 174 ? 8.764 -0.173 -4.636 1.00 97.19 174 VAL A O 1
ATOM 1303 N N . GLU A 1 175 ? 8.529 0.464 -2.505 1.00 95.00 175 GLU A N 1
ATOM 1304 C CA . GLU A 1 175 ? 9.743 1.287 -2.430 1.00 95.00 175 GLU A CA 1
ATOM 1305 C C . GLU A 1 175 ? 10.997 0.496 -2.805 1.00 95.00 175 GLU A C 1
ATOM 1307 O O . GLU A 1 175 ? 11.801 0.958 -3.617 1.00 95.00 175 GLU A O 1
ATOM 1312 N N . LYS A 1 176 ? 11.139 -0.737 -2.300 1.00 96.25 176 LYS A N 1
ATOM 1313 C CA . LYS A 1 176 ? 12.235 -1.626 -2.693 1.00 96.25 176 LYS A CA 1
ATOM 1314 C C . LYS A 1 176 ? 12.200 -1.938 -4.189 1.00 96.25 176 LYS A C 1
ATOM 1316 O O . LYS A 1 176 ? 13.229 -1.789 -4.843 1.00 96.25 176 LYS A O 1
ATOM 1321 N N . THR A 1 177 ? 11.042 -2.298 -4.752 1.00 92.56 177 THR A N 1
ATOM 1322 C CA . THR A 1 177 ? 10.932 -2.544 -6.201 1.00 92.56 177 THR A CA 1
ATOM 1323 C C . THR A 1 177 ? 11.189 -1.289 -7.029 1.00 92.56 177 THR A C 1
ATOM 1325 O O . THR A 1 177 ? 11.844 -1.388 -8.054 1.00 92.56 177 THR A O 1
ATOM 1328 N N . VAL A 1 178 ? 10.773 -0.101 -6.580 1.00 95.00 178 VAL A N 1
ATOM 1329 C CA . VAL A 1 178 ? 11.062 1.180 -7.247 1.00 95.00 178 VAL A CA 1
ATOM 1330 C C . VAL A 1 178 ? 12.555 1.510 -7.182 1.00 95.00 178 VAL A C 1
ATOM 1332 O O . VAL A 1 178 ? 13.091 2.034 -8.150 1.00 95.00 178 VAL A O 1
ATOM 1335 N N . ASN A 1 179 ? 13.253 1.155 -6.101 1.00 92.19 179 ASN A N 1
ATOM 1336 C CA . ASN A 1 179 ? 14.705 1.320 -5.957 1.00 92.19 179 ASN A CA 1
ATOM 1337 C C . ASN A 1 179 ? 15.515 0.266 -6.746 1.00 92.19 179 ASN A C 1
ATOM 1339 O O . ASN A 1 179 ? 16.642 0.515 -7.164 1.00 92.19 179 ASN A O 1
ATOM 1343 N N . GLU A 1 180 ? 14.971 -0.931 -6.958 1.00 92.00 180 GLU A N 1
ATOM 1344 C CA . GLU A 1 180 ? 15.557 -1.943 -7.850 1.00 92.00 180 GLU A CA 1
ATOM 1345 C C . GLU A 1 180 ? 15.312 -1.584 -9.323 1.00 92.00 180 GLU A C 1
ATOM 1347 O O . GLU A 1 180 ? 16.240 -1.632 -10.136 1.00 92.00 180 GLU A O 1
ATOM 1352 N N . LEU A 1 181 ? 14.102 -1.131 -9.663 1.00 87.94 181 LEU A N 1
ATOM 1353 C CA . LEU A 1 181 ? 13.773 -0.597 -10.982 1.00 87.94 181 LEU A CA 1
ATOM 1354 C C . LEU A 1 181 ? 14.518 0.706 -11.272 1.00 87.94 181 LEU A C 1
ATOM 1356 O O . LEU A 1 181 ? 14.941 0.869 -12.399 1.00 87.94 181 LEU A O 1
ATOM 1360 N N . SER A 1 182 ? 14.774 1.607 -10.322 1.00 85.31 182 SER A N 1
ATOM 1361 C CA . SER A 1 182 ? 15.565 2.820 -10.605 1.00 85.31 182 SER A CA 1
ATOM 1362 C C . SER A 1 182 ? 17.045 2.525 -10.872 1.00 85.31 182 SER A C 1
ATOM 1364 O O . SER A 1 182 ? 17.693 3.275 -11.594 1.00 85.31 182 SER A O 1
ATOM 1366 N N . LYS A 1 183 ? 17.575 1.416 -10.335 1.00 85.94 183 LYS A N 1
ATOM 1367 C CA . LYS A 1 183 ? 18.940 0.930 -10.606 1.00 85.94 183 LYS A CA 1
ATOM 1368 C C . LYS A 1 183 ? 19.060 0.141 -11.911 1.00 85.94 183 LYS A C 1
ATOM 1370 O O . LYS A 1 183 ? 20.143 0.104 -12.486 1.00 85.94 183 LYS A O 1
ATOM 1375 N N . SER A 1 184 ? 17.991 -0.533 -12.341 1.00 82.50 184 SER A N 1
ATOM 1376 C CA . SER A 1 184 ? 17.980 -1.394 -13.538 1.00 82.50 184 SER A CA 1
ATOM 1377 C C . SER A 1 184 ? 17.310 -0.760 -14.760 1.00 82.50 184 SER A C 1
ATOM 1379 O O . SER A 1 184 ? 17.629 -1.123 -15.891 1.00 82.50 184 SER A O 1
ATOM 1381 N N . SER A 1 185 ? 16.420 0.210 -14.557 1.00 77.94 185 SER A N 1
ATOM 1382 C CA . SER A 1 185 ? 15.880 1.068 -15.604 1.00 77.94 185 SER A CA 1
ATOM 1383 C C . SER A 1 185 ? 17.019 1.910 -16.137 1.00 77.94 185 SER A C 1
ATOM 1385 O O . SER A 1 185 ? 17.538 2.760 -15.417 1.00 77.94 185 SER A O 1
ATOM 1387 N N . SER A 1 186 ? 17.368 1.671 -17.402 1.00 59.94 186 SER A N 1
ATOM 1388 C CA . SER A 1 186 ? 18.322 2.459 -18.179 1.00 59.94 186 SER A CA 1
ATOM 1389 C C . SER A 1 186 ? 18.196 3.942 -17.835 1.00 59.94 186 SER A C 1
ATOM 1391 O O . SER A 1 186 ? 17.182 4.579 -18.138 1.00 59.94 186 SER A O 1
ATOM 1393 N N . THR A 1 187 ? 19.196 4.471 -17.130 1.00 76.62 187 THR A N 1
ATOM 1394 C CA . THR A 1 187 ? 19.271 5.891 -16.801 1.00 76.62 187 THR A CA 1
ATOM 1395 C C . THR A 1 187 ? 19.224 6.686 -18.100 1.00 76.62 187 THR A C 1
ATOM 1397 O O . THR A 1 187 ? 19.788 6.250 -19.105 1.00 76.62 187 THR A O 1
ATOM 1400 N N . ASN A 1 188 ? 18.596 7.867 -18.101 1.00 82.69 188 ASN A N 1
ATOM 1401 C CA . ASN A 1 188 ? 18.566 8.720 -19.299 1.00 82.69 188 ASN A CA 1
ATOM 1402 C C . ASN A 1 188 ? 19.987 8.974 -19.850 1.00 82.69 188 ASN A C 1
ATOM 1404 O O . ASN A 1 188 ? 20.172 9.015 -21.063 1.00 82.69 188 ASN A O 1
ATOM 1408 N N . ASP A 1 189 ? 20.990 8.983 -18.967 1.00 84.75 189 ASP A N 1
ATOM 1409 C CA . ASP A 1 189 ? 22.424 9.030 -19.274 1.00 84.75 189 ASP A CA 1
ATOM 1410 C C . ASP A 1 189 ? 22.893 7.940 -20.262 1.00 84.75 189 ASP A C 1
ATOM 1412 O O . ASP A 1 189 ? 23.717 8.205 -21.138 1.00 84.75 189 ASP A O 1
ATOM 1416 N N . GLN A 1 190 ? 22.362 6.713 -20.173 1.00 87.88 190 GLN A N 1
ATOM 1417 C CA . GLN A 1 190 ? 22.663 5.636 -21.127 1.00 87.88 190 GLN A CA 1
ATOM 1418 C C . GLN A 1 190 ? 22.052 5.933 -22.499 1.00 87.88 190 GLN A C 1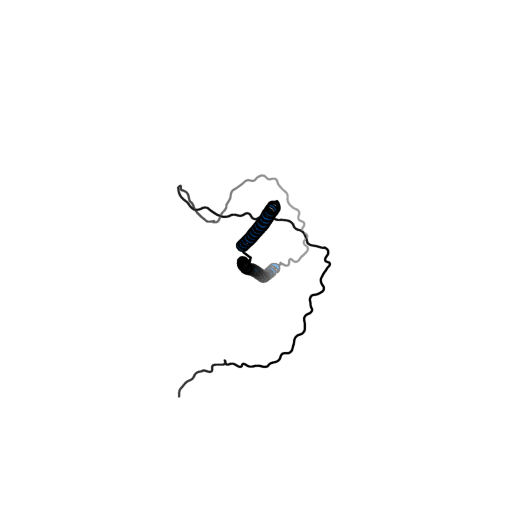
ATOM 1420 O O . GLN A 1 190 ? 22.695 5.717 -23.524 1.00 87.88 190 GLN A O 1
ATOM 1425 N N . ILE A 1 191 ? 20.833 6.478 -22.529 1.00 91.94 191 ILE A N 1
ATOM 1426 C CA . ILE A 1 191 ? 20.160 6.876 -23.771 1.00 91.94 191 ILE A CA 1
ATOM 1427 C C . ILE A 1 191 ? 20.916 8.038 -24.428 1.00 91.94 191 ILE A C 1
ATOM 1429 O O . ILE A 1 191 ? 21.102 8.041 -25.643 1.00 91.94 191 ILE A O 1
ATOM 1433 N N . ASP A 1 192 ? 21.411 8.999 -23.650 1.00 92.00 192 ASP A N 1
ATOM 1434 C CA . ASP A 1 192 ? 22.229 10.103 -24.159 1.00 92.00 192 ASP A CA 1
ATOM 1435 C C . ASP A 1 192 ? 23.629 9.652 -24.596 1.00 92.00 192 ASP A C 1
ATOM 1437 O O . ASP A 1 192 ? 24.140 10.143 -25.605 1.00 92.00 192 ASP A O 1
ATOM 1441 N N . THR A 1 193 ? 24.204 8.643 -23.938 1.00 93.88 193 THR A N 1
ATOM 1442 C CA . THR A 1 193 ? 25.425 7.966 -24.404 1.00 93.88 193 THR A CA 1
ATOM 1443 C C . THR A 1 193 ? 25.191 7.307 -25.767 1.00 93.88 193 THR A C 1
ATOM 1445 O O . THR A 1 193 ? 25.909 7.621 -26.715 1.00 93.88 193 THR A O 1
ATOM 1448 N N . LEU A 1 194 ? 24.124 6.513 -25.922 1.00 95.12 194 LEU A N 1
ATOM 1449 C CA . LEU A 1 194 ? 23.749 5.886 -27.198 1.00 95.12 194 LEU A CA 1
ATOM 1450 C C . LEU A 1 194 ? 23.436 6.915 -28.297 1.00 95.12 194 LEU A C 1
ATOM 1452 O O . LEU A 1 194 ? 23.855 6.745 -29.440 1.00 95.12 194 LEU A O 1
ATOM 1456 N N . ARG A 1 195 ? 22.755 8.025 -27.977 1.00 96.19 195 ARG A N 1
ATOM 1457 C CA . ARG A 1 195 ? 22.523 9.138 -28.922 1.00 96.19 195 ARG A CA 1
ATOM 1458 C C . ARG A 1 195 ? 23.832 9.776 -29.386 1.00 96.19 195 ARG A C 1
ATOM 1460 O O . ARG A 1 195 ? 23.924 10.210 -30.533 1.00 96.19 195 ARG A O 1
ATOM 1467 N N . ASN A 1 196 ? 24.834 9.853 -28.514 1.00 97.06 196 ASN A N 1
ATOM 1468 C CA . ASN A 1 196 ? 26.148 10.397 -28.847 1.00 97.06 196 ASN A CA 1
ATOM 1469 C C . ASN A 1 196 ? 26.999 9.404 -29.651 1.00 97.06 196 ASN A C 1
ATOM 1471 O O . ASN A 1 196 ? 27.688 9.825 -30.574 1.00 97.06 196 ASN A O 1
ATOM 1475 N N . GLU A 1 197 ? 26.923 8.105 -29.369 1.00 97.00 197 GLU A N 1
ATOM 1476 C CA . GLU A 1 197 ? 27.534 7.055 -30.199 1.00 97.00 197 GLU A CA 1
ATOM 1477 C C . GLU A 1 197 ? 26.916 7.012 -31.602 1.00 97.00 197 GLU A C 1
ATOM 1479 O O . GLU A 1 197 ? 27.641 7.008 -32.595 1.00 97.00 197 GLU A O 1
ATOM 1484 N N . TYR A 1 198 ? 25.588 7.100 -31.703 1.00 97.62 198 TYR A N 1
ATOM 1485 C CA . TYR A 1 198 ? 24.882 7.165 -32.983 1.00 97.62 198 TYR A CA 1
ATOM 1486 C C . TYR A 1 198 ? 25.238 8.423 -33.795 1.00 97.62 198 TYR A C 1
ATOM 1488 O O . TYR A 1 198 ? 25.476 8.332 -34.998 1.00 97.62 198 TYR A O 1
ATOM 1496 N N . ARG A 1 199 ? 25.353 9.594 -33.149 1.00 97.69 199 ARG A N 1
ATOM 1497 C CA . ARG A 1 199 ? 25.845 10.817 -33.812 1.00 97.69 199 ARG A CA 1
ATOM 1498 C C . ARG A 1 199 ? 27.272 10.658 -34.343 1.00 97.69 199 ARG A C 1
ATOM 1500 O O . ARG A 1 199 ? 27.509 10.993 -35.498 1.00 97.69 199 ARG A O 1
ATOM 1507 N N . LYS A 1 200 ? 28.187 10.078 -33.557 1.00 97.88 200 LYS A N 1
ATOM 1508 C CA . LYS A 1 200 ? 29.567 9.797 -33.999 1.00 97.88 200 LYS A CA 1
ATOM 1509 C C . LYS A 1 200 ? 29.615 8.867 -35.215 1.00 97.88 200 LYS A C 1
ATOM 1511 O O . LYS A 1 200 ? 30.437 9.082 -36.096 1.00 97.88 200 LYS A O 1
ATOM 1516 N N . LEU A 1 201 ? 28.743 7.857 -35.274 1.00 97.94 201 LEU A N 1
ATOM 1517 C CA . LEU A 1 201 ? 28.642 6.949 -36.423 1.00 97.94 201 LEU A CA 1
ATOM 1518 C C . LEU A 1 201 ? 28.185 7.681 -37.696 1.00 97.94 201 LEU A C 1
ATOM 1520 O O . LEU A 1 201 ? 28.801 7.503 -38.742 1.00 97.94 201 LEU A O 1
ATOM 1524 N N . LEU A 1 202 ? 27.176 8.555 -37.601 1.00 97.81 202 LEU A N 1
ATOM 1525 C CA . LEU A 1 202 ? 26.726 9.385 -38.730 1.00 97.81 202 LEU A CA 1
ATOM 1526 C C . LEU A 1 202 ? 27.793 10.391 -39.193 1.00 97.81 202 LEU A C 1
ATOM 1528 O O . LEU A 1 202 ? 27.963 10.609 -40.391 1.00 97.81 202 LEU A O 1
ATOM 1532 N N . GLU A 1 203 ? 28.520 11.007 -38.259 1.00 97.62 203 GLU A N 1
ATOM 1533 C CA . GLU A 1 203 ? 29.630 11.914 -38.577 1.00 97.62 203 GLU A CA 1
ATOM 1534 C C . GLU A 1 203 ? 30.785 11.170 -39.268 1.00 97.62 203 GLU A C 1
ATOM 1536 O O . GLU A 1 203 ? 31.339 11.675 -40.246 1.00 97.62 203 GLU A O 1
ATOM 1541 N N . ALA A 1 204 ? 31.104 9.948 -38.825 1.00 97.75 204 ALA A N 1
ATOM 1542 C CA . ALA A 1 204 ? 32.100 9.089 -39.463 1.00 97.75 204 ALA A CA 1
ATOM 1543 C C . ALA A 1 204 ? 31.685 8.671 -40.886 1.00 97.75 204 ALA A C 1
ATOM 1545 O O . ALA A 1 204 ? 32.469 8.849 -41.817 1.00 97.75 204 ALA A O 1
ATOM 1546 N N . GLU A 1 205 ? 30.443 8.208 -41.083 1.00 97.81 205 GLU A N 1
ATOM 1547 C CA . GLU A 1 205 ? 29.905 7.880 -42.414 1.00 97.81 205 GLU A CA 1
ATOM 1548 C C . GLU A 1 205 ? 29.989 9.091 -43.356 1.00 97.81 205 GLU A C 1
ATOM 1550 O O . GLU A 1 205 ? 30.436 8.978 -44.499 1.00 97.81 205 GLU A O 1
ATOM 1555 N N . HIS A 1 206 ? 29.617 10.282 -42.877 1.00 98.00 206 HIS A N 1
ATOM 1556 C CA . HIS A 1 206 ? 29.669 11.493 -43.691 1.00 98.00 206 HIS A CA 1
ATOM 1557 C C . HIS A 1 206 ? 31.100 11.850 -44.123 1.00 98.00 206 HIS A C 1
ATOM 1559 O O . HIS A 1 206 ? 31.312 12.251 -45.271 1.00 98.00 206 HIS A O 1
ATOM 1565 N N . LEU A 1 207 ? 32.089 11.668 -43.241 1.00 97.94 207 LEU A N 1
ATOM 1566 C CA . LEU A 1 207 ? 33.505 11.851 -43.571 1.00 97.94 207 LEU A CA 1
ATOM 1567 C C . LEU A 1 207 ? 33.993 10.831 -44.608 1.00 97.94 207 LEU A C 1
ATOM 1569 O O . LEU A 1 207 ? 34.691 11.222 -45.544 1.00 97.94 207 LEU A O 1
ATOM 1573 N N . GLU A 1 208 ? 33.593 9.561 -44.507 1.00 97.06 208 GLU A N 1
ATOM 1574 C CA . GLU A 1 208 ? 33.924 8.538 -45.510 1.00 97.06 208 GLU A CA 1
ATOM 1575 C C . GLU A 1 208 ? 33.285 8.841 -46.874 1.00 97.06 208 GLU A C 1
ATOM 1577 O O . GLU A 1 208 ? 33.957 8.758 -47.904 1.00 97.06 208 GLU A O 1
ATOM 1582 N N . VAL A 1 209 ? 32.027 9.292 -46.907 1.00 97.56 209 VAL A N 1
ATOM 1583 C CA . VAL A 1 209 ? 31.343 9.716 -48.144 1.00 97.56 209 VAL A CA 1
ATOM 1584 C C . VAL A 1 209 ? 32.021 10.937 -48.777 1.00 97.56 209 VAL A C 1
ATOM 1586 O O . VAL A 1 209 ? 32.135 11.010 -50.005 1.00 97.56 209 VAL A O 1
ATOM 1589 N N . LEU A 1 210 ? 32.485 11.899 -47.975 1.00 97.94 210 LEU A N 1
ATOM 1590 C CA . LEU A 1 210 ? 33.252 13.053 -48.457 1.00 97.94 210 LEU A CA 1
ATOM 1591 C C . LEU A 1 210 ? 34.623 12.635 -49.009 1.00 97.94 210 LEU A C 1
ATOM 1593 O O . LEU A 1 210 ? 34.998 13.085 -50.094 1.00 97.94 210 LEU A O 1
ATOM 1597 N N . ALA A 1 211 ? 35.340 11.752 -48.310 1.00 97.44 211 ALA A N 1
ATOM 1598 C CA . ALA A 1 211 ? 36.627 11.217 -48.750 1.00 97.44 211 ALA A CA 1
ATOM 1599 C C . ALA A 1 211 ? 36.501 10.408 -50.053 1.00 97.44 211 ALA A C 1
ATOM 1601 O O . ALA A 1 211 ? 37.294 10.577 -50.977 1.00 97.44 211 ALA A O 1
ATOM 1602 N N . LEU A 1 212 ? 35.464 9.576 -50.177 1.00 98.25 212 LEU A N 1
ATOM 1603 C CA . LEU A 1 212 ? 35.212 8.800 -51.388 1.00 98.25 212 LEU A CA 1
ATOM 1604 C C . LEU A 1 212 ? 34.897 9.708 -52.588 1.00 98.25 212 LEU A C 1
ATOM 1606 O O . LEU A 1 212 ? 35.418 9.488 -53.681 1.00 98.25 212 LEU A O 1
ATOM 1610 N N . LYS A 1 213 ? 34.102 10.768 -52.388 1.00 97.94 213 LYS A N 1
ATOM 1611 C CA . LYS A 1 213 ? 33.811 11.763 -53.435 1.00 97.94 213 LYS A CA 1
ATOM 1612 C C . LYS A 1 213 ? 35.052 12.540 -53.872 1.00 97.94 213 LYS A C 1
ATOM 1614 O O . LYS A 1 213 ? 35.226 12.742 -55.072 1.00 97.94 213 LYS A O 1
ATOM 1619 N N . SER A 1 214 ? 35.914 12.957 -52.942 1.00 98.00 214 SER A N 1
ATOM 1620 C CA . SER A 1 214 ? 37.154 13.663 -53.298 1.00 98.00 214 SER A CA 1
ATOM 1621 C C . SER A 1 214 ? 38.126 12.761 -54.067 1.00 98.00 214 SER A C 1
ATOM 1623 O O . SER A 1 214 ? 38.751 13.217 -55.023 1.00 98.00 214 SER A O 1
ATOM 1625 N N . HIS A 1 215 ? 38.182 11.470 -53.726 1.00 97.81 215 HIS A N 1
ATOM 1626 C CA . HIS A 1 215 ? 38.974 10.473 -54.445 1.00 97.81 215 HIS A CA 1
ATOM 1627 C C . HIS A 1 215 ? 38.476 10.245 -55.884 1.00 97.81 215 HIS A C 1
ATOM 1629 O O . HIS A 1 215 ? 39.276 10.282 -56.819 1.00 97.81 215 HIS A O 1
ATOM 1635 N N . VAL A 1 216 ? 37.161 10.080 -56.086 1.00 98.31 216 VAL A N 1
ATOM 1636 C CA . VAL A 1 216 ? 36.563 9.966 -57.434 1.00 98.31 216 VAL A CA 1
ATOM 1637 C C . VAL A 1 216 ? 36.857 11.213 -58.270 1.00 98.31 216 VAL A C 1
ATOM 1639 O O . VAL A 1 216 ? 37.319 11.093 -59.402 1.00 98.31 216 VAL A O 1
ATOM 1642 N N . TRP A 1 217 ? 36.670 12.405 -57.698 1.00 97.88 217 TRP A N 1
ATOM 1643 C CA . TRP A 1 217 ? 36.933 13.665 -58.393 1.00 97.88 217 TRP A CA 1
ATOM 1644 C C . TRP A 1 217 ? 38.408 13.825 -58.802 1.00 97.88 217 TRP A C 1
ATOM 1646 O O . TRP A 1 217 ? 38.693 14.274 -59.911 1.00 97.88 217 TRP A O 1
ATOM 1656 N N . GLY A 1 218 ? 39.349 13.392 -57.954 1.00 98.00 218 GLY A N 1
ATOM 1657 C CA . GLY A 1 218 ? 40.775 13.367 -58.291 1.00 98.00 218 GLY A CA 1
ATOM 1658 C C . GLY A 1 218 ? 41.094 12.468 -59.492 1.00 98.00 218 GLY A C 1
ATOM 1659 O O . GLY A 1 218 ? 41.845 12.875 -60.377 1.00 98.00 218 GLY A O 1
ATOM 1660 N N . ILE A 1 219 ? 40.474 11.283 -59.572 1.00 98.19 219 ILE A N 1
ATOM 1661 C CA . ILE A 1 219 ? 40.622 10.364 -60.716 1.00 98.19 219 ILE A CA 1
ATOM 1662 C C . ILE A 1 219 ? 40.012 10.965 -61.990 1.00 98.19 219 ILE A C 1
ATOM 1664 O O . ILE A 1 219 ? 40.625 10.904 -63.054 1.00 98.19 219 ILE A O 1
ATOM 1668 N N . GLU A 1 220 ? 38.827 11.576 -61.905 1.00 97.12 220 GLU A N 1
ATOM 1669 C CA . GLU A 1 220 ? 38.204 12.255 -63.048 1.00 97.12 220 GLU A CA 1
ATOM 1670 C C . GLU A 1 220 ? 39.067 13.414 -63.565 1.00 97.12 220 GLU A C 1
ATOM 1672 O O . GLU A 1 220 ? 39.207 13.585 -64.780 1.00 97.12 220 GLU A O 1
ATOM 1677 N N . GLN A 1 221 ? 39.683 14.189 -62.667 1.00 97.31 221 GLN A N 1
ATOM 1678 C CA . GLN A 1 221 ? 40.602 15.262 -63.037 1.00 97.31 221 GLN A CA 1
ATOM 1679 C C . GLN A 1 221 ? 41.869 14.723 -63.717 1.00 97.31 221 GLN A C 1
ATOM 1681 O O . GLN A 1 221 ? 42.289 15.291 -64.729 1.00 97.31 221 GLN A O 1
ATOM 1686 N N . ASP A 1 222 ? 42.463 13.640 -63.211 1.00 96.75 222 ASP A N 1
ATOM 1687 C CA . ASP A 1 222 ? 43.651 13.026 -63.816 1.00 96.75 222 ASP A CA 1
ATOM 1688 C C . ASP A 1 222 ? 43.337 12.442 -65.203 1.00 96.75 222 ASP A C 1
ATOM 1690 O O . ASP A 1 222 ? 44.025 12.743 -66.177 1.00 96.75 222 ASP A O 1
ATOM 1694 N N . LEU A 1 223 ? 42.207 11.741 -65.362 1.00 96.50 223 LEU A N 1
ATOM 1695 C CA . LEU A 1 223 ? 41.729 11.291 -66.676 1.00 96.50 223 LEU A CA 1
ATOM 1696 C C . LEU A 1 223 ? 41.505 12.457 -67.651 1.00 96.50 223 LEU A C 1
ATOM 1698 O O . LEU A 1 223 ? 41.832 12.340 -68.834 1.00 96.50 223 LEU A O 1
ATOM 1702 N N . GLN A 1 224 ? 40.992 13.601 -67.187 1.00 95.12 224 GLN A N 1
ATOM 1703 C CA . GLN A 1 224 ? 40.871 14.802 -68.020 1.00 95.12 224 GLN A CA 1
ATOM 1704 C C . GLN A 1 224 ? 42.233 15.418 -68.371 1.00 95.12 224 GLN A C 1
ATOM 1706 O O . GLN A 1 224 ? 42.404 15.894 -69.496 1.00 95.12 224 GLN A O 1
ATOM 1711 N N . ALA A 1 225 ? 43.204 15.407 -67.456 1.00 93.81 225 ALA A N 1
ATOM 1712 C CA . ALA A 1 225 ? 44.564 15.875 -67.717 1.00 93.81 225 ALA A CA 1
ATOM 1713 C C . ALA A 1 225 ? 45.270 14.975 -68.744 1.00 93.81 225 ALA A C 1
ATOM 1715 O O . ALA A 1 225 ? 45.772 15.472 -69.753 1.00 93.81 225 ALA A O 1
ATOM 1716 N N . LEU A 1 226 ? 45.218 13.654 -68.555 1.00 94.56 226 LEU A N 1
ATOM 1717 C CA . LEU A 1 226 ? 45.729 12.652 -69.492 1.00 94.56 226 LEU A CA 1
ATOM 1718 C C . LEU A 1 226 ? 45.051 12.758 -70.864 1.00 94.56 226 LEU A C 1
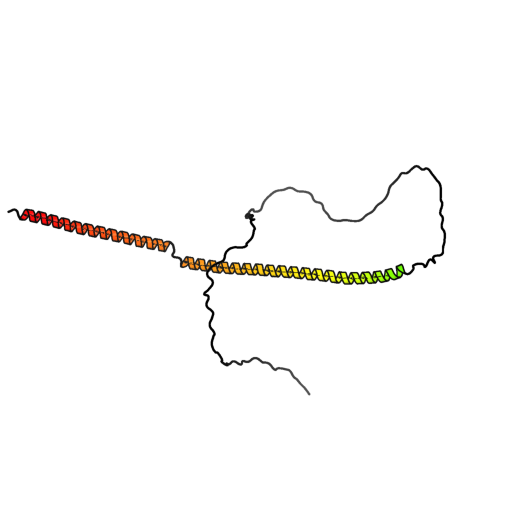ATOM 1720 O O . LEU A 1 226 ? 45.743 12.754 -71.877 1.00 94.56 226 LEU A O 1
ATOM 1724 N N . SER A 1 227 ? 43.728 12.938 -70.915 1.00 93.81 227 SER A N 1
ATOM 1725 C CA . SER A 1 227 ? 42.977 13.143 -72.163 1.00 93.81 227 SER A CA 1
ATOM 1726 C C . SER A 1 227 ? 43.434 14.397 -72.922 1.00 93.81 227 SER A C 1
ATOM 1728 O O . SER A 1 227 ? 43.687 14.341 -74.128 1.00 93.81 227 SER A O 1
ATOM 1730 N N . ARG A 1 228 ? 43.639 15.522 -72.222 1.00 90.75 228 ARG A N 1
ATOM 1731 C CA . ARG A 1 228 ? 44.163 16.763 -72.824 1.00 90.75 228 ARG A CA 1
ATOM 1732 C C . ARG A 1 228 ? 45.605 16.605 -73.311 1.00 90.75 228 ARG A C 1
ATOM 1734 O O . ARG A 1 228 ? 45.908 17.043 -74.416 1.00 90.75 228 ARG A O 1
ATOM 1741 N N . ASN A 1 229 ? 46.464 15.949 -72.531 1.00 89.75 229 ASN A N 1
ATOM 1742 C CA . ASN A 1 229 ? 47.865 15.701 -72.886 1.00 89.75 229 ASN A CA 1
ATOM 1743 C C . ASN A 1 229 ? 48.000 14.718 -74.066 1.00 89.75 229 ASN A C 1
ATOM 1745 O O . ASN A 1 229 ? 48.829 14.915 -74.953 1.00 89.75 229 ASN A O 1
ATOM 1749 N N . ALA A 1 230 ? 47.143 13.696 -74.133 1.00 84.31 230 ALA A N 1
ATOM 1750 C CA . ALA A 1 230 ? 47.055 12.789 -75.273 1.00 84.31 230 ALA A CA 1
ATOM 1751 C C . ALA A 1 230 ? 46.581 13.521 -76.544 1.00 84.31 230 ALA A C 1
ATOM 1753 O O . ALA A 1 230 ? 47.124 13.309 -77.627 1.00 84.31 230 ALA A O 1
ATOM 1754 N N . ALA A 1 231 ? 45.616 14.438 -76.421 1.00 77.44 231 ALA A N 1
ATOM 1755 C CA . ALA A 1 231 ? 45.129 15.235 -77.546 1.00 77.44 231 ALA A CA 1
ATOM 1756 C C . ALA A 1 231 ? 46.164 16.243 -78.086 1.00 77.44 231 ALA A C 1
ATOM 1758 O O . ALA A 1 231 ? 46.125 16.573 -79.274 1.00 77.44 231 ALA A O 1
ATOM 1759 N N . THR A 1 232 ? 47.087 16.736 -77.252 1.00 74.12 232 THR A N 1
ATOM 1760 C CA . THR A 1 232 ? 48.169 17.635 -77.688 1.00 74.12 232 THR A CA 1
ATOM 1761 C C . THR A 1 232 ? 49.380 16.881 -78.229 1.00 74.12 232 THR A C 1
ATOM 1763 O O . THR A 1 232 ? 49.939 17.319 -79.230 1.00 74.12 232 THR A O 1
ATOM 1766 N N . THR A 1 233 ? 49.754 15.728 -77.661 1.00 69.19 233 THR A N 1
ATOM 1767 C CA . THR A 1 233 ? 50.928 14.966 -78.132 1.00 69.19 233 THR A CA 1
ATOM 1768 C C . THR A 1 233 ? 50.735 14.271 -79.485 1.00 69.19 233 THR A C 1
ATOM 1770 O O . THR A 1 233 ? 51.720 13.867 -80.096 1.00 69.19 233 THR A O 1
ATOM 1773 N N . VAL A 1 234 ? 49.492 14.123 -79.958 1.00 57.34 234 VAL A N 1
ATOM 1774 C CA . VAL A 1 234 ? 49.152 13.521 -81.266 1.00 57.34 234 VAL A CA 1
ATOM 1775 C C . VAL A 1 234 ? 49.141 14.559 -82.408 1.00 57.34 234 VAL A C 1
ATOM 1777 O O . VAL A 1 234 ? 48.960 14.201 -83.569 1.00 57.34 234 VAL A O 1
ATOM 1780 N N . ARG A 1 235 ? 49.375 15.849 -82.123 1.00 55.12 235 ARG A N 1
ATOM 1781 C CA . ARG A 1 235 ? 49.550 16.887 -83.154 1.00 55.12 235 ARG A CA 1
ATOM 1782 C C . ARG A 1 235 ? 51.034 17.097 -83.468 1.00 55.12 235 ARG A C 1
ATOM 1784 O O . ARG A 1 235 ? 51.671 17.964 -82.874 1.00 55.12 235 ARG A O 1
ATOM 1791 N N . ILE A 1 236 ? 51.538 16.302 -84.412 1.00 46.72 236 ILE A N 1
ATOM 1792 C CA . ILE A 1 236 ? 52.840 16.454 -85.086 1.00 46.72 236 ILE A CA 1
ATOM 1793 C C . ILE A 1 236 ? 52.568 16.715 -86.569 1.00 46.72 236 ILE A C 1
ATOM 1795 O O . ILE A 1 236 ? 51.713 15.987 -87.120 1.00 46.72 236 ILE A O 1
#

Organism: NCBI:txid269621

Radius of gyration: 56.97 Å; chains: 1; bounding box: 136×92×151 Å

Sequence (236 aa):
MATRGISSRLPLWAKSTLQHSSTPLPRPAPSPALALALAPALAVRCYATQPPQTVILPEETESPRSATSPAVPSTVTPTTAPLPSSSTPVPPLAPEPVPTIEPSPLLTRVQRPIGAFRGGLIGFLLGITTVGIWGYTHLLQDYMTASKALLESVQELHVSTDKMTTHIERIERVEKTVNELSKSSSTNDQIDTLRNEYRKLLEAEHLEVLALKSHVWGIEQDLQALSRNAATTVRI

pLDDT: mean 70.16, std 23.13, range [33.59, 98.31]

Secondary structure (DSSP, 8-state):
---------------------------PPPP-----S--------------PPPP----------------------------------------------------------THHHHHHHHHHHHHHHHHHHHHHHHHHHHHHHHHHHHHHHHHHHHHHHHHHHHHHHHHHHHHHHHHHHHHHS--HHHHHHHHHHHHHHHHHHHHHHHHHHHHHHHHHHHHHHHHHHHHHHT--